Protein AF-0000000080632475 (afdb_homodimer)

Solvent-accessible surface area (backbone atoms only — not comparable to full-atom values): 22237 Å² total; per-residue (Å²): 131,84,77,80,78,76,78,74,78,75,74,77,75,76,75,70,77,71,68,76,71,77,72,77,75,71,83,68,88,78,69,68,80,55,89,63,64,57,64,58,50,52,50,39,53,58,58,50,60,46,67,60,50,50,54,51,49,51,53,50,48,44,58,72,48,56,68,46,81,92,39,42,67,40,48,50,48,27,53,52,28,51,58,61,28,43,50,52,50,49,54,48,33,75,73,36,59,90,51,74,81,56,68,53,48,57,60,29,52,52,50,51,49,53,51,47,50,26,54,47,50,24,49,64,48,27,47,65,33,48,38,54,31,53,73,68,44,52,73,70,36,40,54,51,51,22,51,52,53,50,50,57,54,38,52,71,63,51,68,46,80,73,59,75,73,77,74,76,76,67,84,71,86,72,86,70,83,78,79,72,77,78,79,123,132,83,78,79,79,76,79,75,76,77,76,78,75,75,76,71,75,72,71,76,72,78,73,76,75,70,82,67,87,78,69,68,85,53,92,63,65,57,63,58,49,51,50,40,52,59,57,49,59,46,66,60,51,49,53,50,50,51,54,49,48,45,59,73,49,56,69,44,84,93,39,42,66,42,48,50,49,26,52,51,28,51,58,61,28,42,49,52,50,50,54,47,32,75,74,36,58,90,50,75,82,54,68,52,49,58,60,31,53,51,51,51,49,53,52,47,50,26,54,45,51,24,48,65,47,27,46,65,32,48,38,54,31,51,71,70,44,52,72,71,35,41,55,50,50,22,51,50,52,50,48,58,55,38,52,71,62,52,68,47,80,76,59,75,73,78,75,76,74,67,82,71,84,72,84,70,83,80,79,74,78,80,84,121

InterPro domains:
  IPR012899 LTXXQ motif family protein [PF07813] (60-147)

Structure (mmCIF, N/CA/C/O backbone):
data_AF-0000000080632475-model_v1
#
loop_
_entity.id
_entity.type
_entity.pdbx_description
1 polymer 'LTXXQ motif family protein'
#
loop_
_atom_site.group_PDB
_atom_site.id
_atom_site.type_symbol
_atom_site.label_atom_id
_atom_site.label_alt_id
_atom_site.label_comp_id
_atom_site.label_asym_id
_atom_site.label_entity_id
_atom_site.label_seq_id
_atom_site.pdbx_PDB_ins_code
_atom_site.Cartn_x
_atom_site.Cartn_y
_atom_site.Cartn_z
_atom_site.occupancy
_atom_site.B_iso_or_equiv
_atom_site.auth_seq_id
_atom_site.auth_comp_id
_atom_site.auth_asym_id
_atom_site.auth_atom_id
_atom_site.pdbx_PDB_model_num
ATOM 1 N N . MET A 1 1 ? 28.5 -72.062 -6.734 1 29.56 1 MET A N 1
ATOM 2 C CA . MET A 1 1 ? 29.344 -70.875 -6.426 1 29.56 1 MET A CA 1
ATOM 3 C C . MET A 1 1 ? 28.609 -69.562 -6.688 1 29.56 1 MET A C 1
ATOM 5 O O . MET A 1 1 ? 29.234 -68.562 -6.879 1 29.56 1 MET A O 1
ATOM 9 N N . LYS A 1 2 ? 27.297 -69.75 -7.004 1 40.5 2 LYS A N 1
ATOM 10 C CA . LYS A 1 2 ? 26.5 -68.562 -7.371 1 40.5 2 LYS A CA 1
ATOM 11 C C . LYS A 1 2 ? 26.641 -67.438 -6.32 1 40.5 2 LYS A C 1
ATOM 13 O O . LYS A 1 2 ? 26.703 -67.75 -5.125 1 40.5 2 LYS A O 1
ATOM 18 N N . ARG A 1 3 ? 27.156 -66.25 -6.754 1 38.75 3 ARG A N 1
ATOM 19 C CA . ARG A 1 3 ? 27.422 -64.875 -6.32 1 38.75 3 ARG A CA 1
ATOM 20 C C . ARG A 1 3 ? 26.281 -64.312 -5.457 1 38.75 3 ARG A C 1
ATOM 22 O O . ARG A 1 3 ? 25.109 -64.5 -5.793 1 38.75 3 ARG A O 1
ATOM 29 N N . ALA A 1 4 ? 26.516 -64.312 -4.148 1 37.16 4 ALA A N 1
ATOM 30 C CA . ALA A 1 4 ? 26 -63.594 -2.994 1 37.16 4 ALA A CA 1
ATOM 31 C C . ALA A 1 4 ? 25.719 -62.125 -3.352 1 37.16 4 ALA A C 1
ATOM 33 O O . ALA A 1 4 ? 26.656 -61.344 -3.617 1 37.16 4 ALA A O 1
ATOM 34 N N . MET A 1 5 ? 24.688 -61.875 -4.285 1 34.31 5 MET A N 1
ATOM 35 C CA . MET A 1 5 ? 24.156 -60.594 -4.629 1 34.31 5 MET A CA 1
ATOM 36 C C . MET A 1 5 ? 24.062 -59.688 -3.393 1 34.31 5 MET A C 1
ATOM 38 O O . MET A 1 5 ? 23.406 -60.031 -2.414 1 34.31 5 MET A O 1
ATOM 42 N N . MET A 1 6 ? 25.141 -59 -3.035 1 33.31 6 MET A N 1
ATOM 43 C CA . MET A 1 6 ? 25.438 -57.969 -2.049 1 33.31 6 MET A CA 1
ATOM 44 C C . MET A 1 6 ? 24.391 -56.875 -2.102 1 33.31 6 MET A C 1
ATOM 46 O O . MET A 1 6 ? 24.172 -56.281 -3.156 1 33.31 6 MET A O 1
ATOM 50 N N . THR A 1 7 ? 23.25 -57.031 -1.408 1 37.47 7 THR A N 1
ATOM 51 C CA . THR A 1 7 ? 22.156 -56.125 -1.104 1 37.47 7 THR A CA 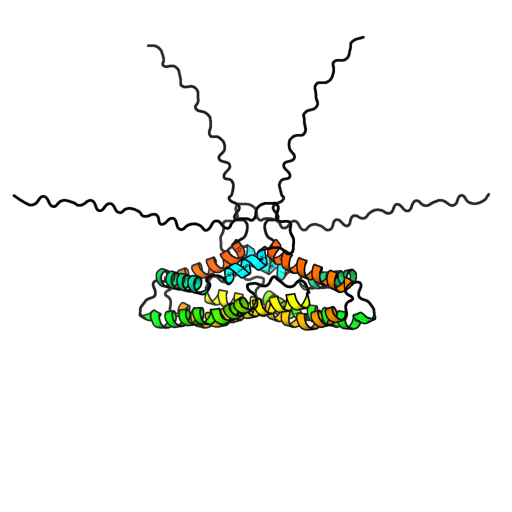1
ATOM 52 C C . THR A 1 7 ? 22.703 -54.781 -0.599 1 37.47 7 THR A C 1
ATOM 54 O O . THR A 1 7 ? 23.312 -54.719 0.475 1 37.47 7 THR A O 1
ATOM 57 N N . THR A 1 8 ? 23.438 -54.031 -1.425 1 36.38 8 THR A N 1
ATOM 58 C CA . THR A 1 8 ? 23.891 -52.688 -1.03 1 36.38 8 THR A CA 1
ATOM 59 C C . THR A 1 8 ? 22.734 -51.875 -0.475 1 36.38 8 THR A C 1
ATOM 61 O O . THR A 1 8 ? 21.719 -51.688 -1.151 1 36.38 8 THR A O 1
ATOM 64 N N . ALA A 1 9 ? 22.578 -51.875 0.821 1 31.25 9 ALA A N 1
ATOM 65 C CA . ALA A 1 9 ? 21.734 -51.031 1.678 1 31.25 9 ALA A CA 1
ATOM 66 C C . ALA A 1 9 ? 21.938 -49.562 1.373 1 31.25 9 ALA A C 1
ATOM 68 O O . ALA A 1 9 ? 23.016 -49 1.592 1 31.25 9 ALA A O 1
ATOM 69 N N . ALA A 1 10 ? 21.484 -49.125 0.164 1 29.77 10 ALA A N 1
ATOM 70 C CA . ALA A 1 10 ? 21.484 -47.688 -0.142 1 29.77 10 ALA A CA 1
ATOM 71 C C . ALA A 1 10 ? 20.922 -46.875 1.02 1 29.77 10 ALA A C 1
ATOM 73 O O . ALA A 1 10 ? 19.781 -47.094 1.428 1 29.77 10 ALA A O 1
ATOM 74 N N . LEU A 1 11 ? 21.75 -46.562 2.033 1 30.05 11 LEU A N 1
ATOM 75 C CA . LEU A 1 11 ? 21.484 -45.594 3.096 1 30.05 11 LEU A CA 1
ATOM 76 C C . LEU A 1 11 ? 21 -44.281 2.52 1 30.05 11 LEU A C 1
ATOM 78 O O . LEU A 1 11 ? 21.688 -43.625 1.723 1 30.05 11 LEU A O 1
ATOM 82 N N . VAL A 1 12 ? 19.734 -44.188 2.092 1 30.09 12 VAL A N 1
ATOM 83 C CA . VAL A 1 12 ? 19.047 -42.938 1.754 1 30.09 12 VAL A CA 1
ATOM 84 C C . VAL A 1 12 ? 19.297 -41.906 2.85 1 30.09 12 VAL A C 1
ATOM 86 O O . VAL A 1 12 ? 18.828 -42.062 3.979 1 30.09 12 VAL A O 1
ATOM 89 N N . LEU A 1 13 ? 20.562 -41.344 3.006 1 28.73 13 LEU A N 1
ATOM 90 C CA . LEU A 1 13 ? 20.828 -40.156 3.811 1 28.73 13 LEU A CA 1
ATOM 91 C C . LEU A 1 13 ? 19.781 -39.094 3.57 1 28.73 13 LEU A C 1
ATOM 93 O O . LEU A 1 13 ? 19.484 -38.75 2.422 1 28.73 13 LEU A O 1
ATOM 97 N N . GLY A 1 14 ? 18.719 -39 4.371 1 27.3 14 GLY A N 1
ATOM 98 C CA . GLY A 1 14 ? 17.734 -37.969 4.578 1 27.3 14 GLY A CA 1
ATOM 99 C C . GLY A 1 14 ? 18.344 -36.594 4.672 1 27.3 14 GLY A C 1
ATOM 100 O O . GLY A 1 14 ? 18.969 -36.25 5.676 1 27.3 14 GLY A O 1
ATOM 101 N N . LEU A 1 15 ? 19.141 -36.125 3.678 1 30.08 15 LEU A N 1
ATOM 102 C CA . LEU A 1 15 ? 19.547 -34.719 3.705 1 30.08 15 LEU A CA 1
ATOM 103 C C . LEU A 1 15 ? 18.359 -33.812 4.059 1 30.08 15 LEU A C 1
ATOM 105 O O . LEU A 1 15 ? 17.391 -33.75 3.307 1 30.08 15 LEU A O 1
ATOM 109 N N . GLY A 1 16 ? 17.938 -33.781 5.32 1 27.61 16 GLY A N 1
ATOM 110 C CA . GLY A 1 16 ? 17.078 -32.719 5.848 1 27.61 16 GLY A CA 1
ATOM 111 C C . GLY A 1 16 ? 17.531 -31.344 5.457 1 27.61 16 GLY A C 1
ATOM 112 O O . GLY A 1 16 ? 18.641 -30.906 5.828 1 27.61 16 GLY A O 1
ATOM 113 N N . LEU A 1 17 ? 17.484 -30.984 4.188 1 29.7 17 LEU A N 1
ATOM 114 C CA . LEU A 1 17 ? 17.641 -29.578 3.846 1 29.7 17 LEU A CA 1
ATOM 115 C C . LEU A 1 17 ? 16.984 -28.688 4.891 1 29.7 17 LEU A C 1
ATOM 117 O O . LEU A 1 17 ? 15.758 -28.719 5.059 1 29.7 17 LEU A O 1
ATOM 121 N N . ALA A 1 18 ? 17.578 -28.562 6.074 1 28.41 18 ALA A N 1
ATOM 122 C CA . ALA A 1 18 ? 17.219 -27.5 7.008 1 28.41 18 ALA A CA 1
ATOM 123 C C . ALA A 1 18 ? 17.094 -26.156 6.293 1 28.41 18 ALA A C 1
ATOM 125 O O . ALA A 1 18 ? 18.047 -25.703 5.66 1 28.41 18 ALA A O 1
ATOM 126 N N . VAL A 1 19 ? 16.078 -25.969 5.594 1 30.28 19 VAL A N 1
ATOM 127 C CA . VAL A 1 19 ? 15.797 -24.609 5.168 1 30.28 19 VAL A CA 1
ATOM 128 C C . VAL A 1 19 ? 16.031 -23.641 6.332 1 30.28 19 VAL A C 1
ATOM 130 O O . VAL A 1 19 ? 15.461 -23.828 7.414 1 30.28 19 VAL A O 1
ATOM 133 N N . PRO A 1 20 ? 17.188 -23 6.48 1 29.62 20 PRO A N 1
ATOM 134 C CA . PRO A 1 20 ? 17.344 -21.984 7.527 1 29.62 20 PRO A CA 1
ATOM 135 C C . PRO A 1 20 ? 16.125 -21.078 7.656 1 29.62 20 PRO A C 1
ATOM 137 O O . PRO A 1 20 ? 15.617 -20.578 6.648 1 29.62 20 PRO A O 1
ATOM 140 N N . VAL A 1 21 ? 15.273 -21.469 8.5 1 30.14 21 VAL A N 1
ATOM 141 C CA . VAL A 1 21 ? 14.312 -20.469 8.953 1 30.14 21 VAL A CA 1
ATOM 142 C C . VAL A 1 21 ? 15.039 -19.172 9.281 1 30.14 21 VAL A C 1
ATOM 144 O O . VAL A 1 21 ? 15.867 -19.125 10.203 1 30.14 21 VAL A O 1
ATOM 147 N N . PHE A 1 22 ? 15.531 -18.359 8.297 1 28.69 22 PHE A N 1
ATOM 148 C CA . PHE A 1 22 ? 15.961 -16.984 8.562 1 28.69 22 PHE A CA 1
ATOM 149 C C . PHE A 1 22 ? 15.18 -16.391 9.727 1 28.69 22 PHE A C 1
ATOM 151 O O . PHE A 1 22 ? 13.969 -16.203 9.633 1 28.69 22 PHE A O 1
ATOM 158 N N . ALA A 1 23 ? 15.562 -16.641 10.938 1 27.97 23 ALA A N 1
ATOM 159 C CA . ALA A 1 23 ? 15.203 -16 12.203 1 27.97 23 ALA A CA 1
ATOM 160 C C . ALA A 1 23 ? 15.109 -14.492 12.047 1 27.97 23 ALA A C 1
ATOM 162 O O . ALA A 1 23 ? 16.109 -13.828 11.75 1 27.97 23 ALA A O 1
ATOM 163 N N . GLN A 1 24 ? 14 -13.953 11.531 1 30.89 24 GLN A N 1
ATOM 164 C CA . GLN A 1 24 ? 13.781 -12.516 11.641 1 30.89 24 GLN A CA 1
ATOM 165 C C . GLN A 1 24 ? 14.156 -12 13.023 1 30.89 24 GLN A C 1
ATOM 167 O O . GLN A 1 24 ? 13.625 -12.484 14.031 1 30.89 24 GLN A O 1
ATOM 172 N N . GLN A 1 25 ? 15.375 -11.578 13.227 1 30.73 25 GLN A N 1
ATOM 173 C CA . GLN A 1 25 ? 15.891 -10.891 14.406 1 30.73 25 GLN A CA 1
ATOM 174 C C . GLN A 1 25 ? 14.898 -9.844 14.906 1 30.73 25 GLN A C 1
ATOM 176 O O . GLN A 1 25 ? 14.516 -8.938 14.164 1 30.73 25 GLN A O 1
ATOM 181 N N . GLN A 1 26 ? 13.945 -10.188 15.773 1 33.12 26 GLN A N 1
ATOM 182 C CA . GLN A 1 26 ? 13.211 -9.195 16.547 1 33.12 26 GLN A CA 1
ATOM 183 C C . GLN A 1 26 ? 14.156 -8.148 17.141 1 33.12 26 GLN A C 1
ATOM 185 O O . GLN A 1 26 ? 15.164 -8.5 17.75 1 33.12 26 GLN A O 1
ATOM 190 N N . PRO A 1 27 ? 14.328 -6.898 16.672 1 36.06 27 PRO A N 1
ATOM 191 C CA . PRO A 1 27 ? 15.18 -5.977 17.438 1 36.06 27 PRO A CA 1
ATOM 192 C C . PRO A 1 27 ? 14.883 -5.992 18.922 1 36.06 27 PRO A C 1
ATOM 194 O O . PRO A 1 27 ? 13.742 -6.238 19.328 1 36.06 27 PRO A O 1
ATOM 197 N N . GLY A 1 28 ? 15.828 -6.297 19.781 1 32.5 28 GLY A N 1
ATOM 198 C CA . GLY A 1 28 ? 15.844 -6.219 21.219 1 32.5 28 GLY A CA 1
ATOM 199 C C . GLY A 1 28 ? 15.188 -4.957 21.766 1 32.5 28 GLY A C 1
ATOM 200 O O . GLY A 1 28 ? 14.961 -4.004 21.016 1 32.5 28 GLY A O 1
ATOM 201 N N . PRO A 1 29 ? 14.797 -4.801 23.062 1 33.53 29 PRO A N 1
ATOM 202 C CA . PRO A 1 29 ? 14.047 -3.805 23.828 1 33.53 29 PRO A CA 1
ATOM 203 C C . PRO A 1 29 ? 14.531 -2.379 23.594 1 33.53 29 PRO A C 1
ATOM 205 O O . PRO A 1 29 ? 13.844 -1.418 23.938 1 33.53 29 PRO A O 1
ATOM 208 N N . GLY A 1 30 ? 15.812 -2.064 23.656 1 33.53 30 GLY A N 1
ATOM 209 C CA . GLY A 1 30 ? 16.359 -0.726 23.828 1 33.53 30 GLY A CA 1
ATOM 210 C C . GLY A 1 30 ? 16.109 0.18 22.641 1 33.53 30 GLY A C 1
ATOM 211 O O . GLY A 1 30 ? 16.734 1.231 22.5 1 33.53 30 GLY A O 1
ATOM 212 N N . ALA A 1 31 ? 15.859 -0.343 21.469 1 36.09 31 ALA A N 1
ATOM 213 C CA . ALA A 1 31 ? 15.797 0.642 20.391 1 36.09 31 ALA A CA 1
ATOM 214 C C . ALA A 1 31 ? 14.617 1.594 20.594 1 36.09 31 ALA A C 1
ATOM 216 O O . ALA A 1 31 ? 13.477 1.154 20.719 1 36.09 31 ALA A O 1
ATOM 217 N N . GLY A 1 32 ? 14.758 2.672 21.297 1 32.97 32 GLY A N 1
ATOM 218 C CA . GLY A 1 32 ? 13.812 3.766 21.453 1 32.97 32 GLY A CA 1
ATOM 219 C C . GLY A 1 32 ? 13.047 4.086 20.188 1 32.97 32 GLY A C 1
ATOM 220 O O . GLY A 1 32 ? 13.484 3.725 19.094 1 32.97 32 GLY A O 1
ATOM 221 N N . PRO A 1 33 ? 11.68 4.297 20.234 1 37.28 33 PRO A N 1
ATOM 222 C CA . PRO A 1 33 ? 10.828 4.559 19.062 1 37.28 33 PRO A CA 1
ATOM 223 C C . PRO A 1 33 ? 11.367 5.688 18.188 1 37.28 33 PRO A C 1
ATOM 225 O O . PRO A 1 33 ? 10.586 6.426 17.578 1 37.28 33 PRO A O 1
ATOM 228 N N . GLY A 1 34 ? 12.555 6.078 18.094 1 36.41 34 GLY A N 1
ATOM 229 C CA . GLY A 1 34 ? 12.812 7.113 17.109 1 36.41 34 GLY A CA 1
ATOM 230 C C . GLY A 1 34 ? 12.07 6.891 15.797 1 36.41 34 GLY A C 1
ATOM 231 O O . GLY A 1 34 ? 11.367 5.895 15.641 1 36.41 34 GLY A O 1
ATOM 232 N N . PRO A 1 35 ? 12.031 7.73 14.719 1 44.19 35 PRO A N 1
ATOM 233 C CA . PRO A 1 35 ? 11.406 7.477 13.414 1 44.19 35 PRO A CA 1
ATOM 234 C C . PRO A 1 35 ? 11.438 6.004 13.016 1 44.19 35 PRO A C 1
ATOM 236 O O . PRO A 1 35 ? 12.5 5.371 13.078 1 44.19 35 PRO A O 1
ATOM 239 N N . GLY A 1 36 ? 10.531 5.141 13.32 1 42.97 36 GLY A N 1
ATOM 240 C CA . GLY A 1 36 ? 10.523 3.709 13.578 1 42.97 36 GLY A CA 1
ATOM 241 C C . GLY A 1 36 ? 11.219 2.902 12.5 1 42.97 36 GLY A C 1
ATOM 242 O O . GLY A 1 36 ? 11.086 3.197 11.312 1 42.97 36 GLY A O 1
ATOM 243 N N . PRO A 1 37 ? 12.453 2.395 12.625 1 47.03 37 PRO A N 1
ATOM 244 C CA . PRO A 1 37 ? 13.391 1.56 11.875 1 47.03 37 PRO A CA 1
ATOM 245 C C . PRO A 1 37 ? 12.695 0.573 10.938 1 47.03 37 PRO A C 1
ATOM 247 O O . PRO A 1 37 ? 13.305 0.081 9.984 1 47.03 37 PRO A O 1
ATOM 250 N N . ASP A 1 38 ? 11.414 0.455 11.109 1 51.66 38 ASP A N 1
ATOM 251 C CA . ASP A 1 38 ? 10.891 -0.752 10.477 1 51.66 38 ASP A CA 1
ATOM 252 C C . ASP A 1 38 ? 10.609 -0.52 8.992 1 51.66 38 ASP A C 1
ATOM 254 O O . ASP A 1 38 ? 10.922 -1.372 8.156 1 51.66 38 ASP A O 1
ATOM 258 N N . GLY A 1 39 ? 10.133 0.812 8.617 1 58.44 39 GLY A N 1
ATOM 259 C CA . GLY A 1 39 ? 9.906 1.03 7.199 1 58.44 39 GLY A CA 1
ATOM 260 C C . GLY A 1 39 ? 11.172 0.978 6.371 1 58.44 39 GLY A C 1
ATOM 261 O O . GLY A 1 39 ? 11.188 0.385 5.289 1 58.44 39 GLY A O 1
ATOM 262 N N . GLY A 1 40 ? 12.211 1.601 6.93 1 62.25 40 GLY A N 1
ATOM 263 C CA . GLY A 1 40 ? 13.492 1.581 6.242 1 62.25 40 GLY A CA 1
ATOM 264 C C . GLY A 1 40 ? 14.086 0.189 6.117 1 62.25 40 GLY A C 1
ATOM 265 O O . GLY A 1 40 ? 14.578 -0.188 5.055 1 62.25 40 GLY A O 1
ATOM 266 N N . ARG A 1 41 ? 13.875 -0.553 7.176 1 68.12 41 ARG A N 1
ATOM 267 C CA . ARG A 1 41 ? 14.445 -1.898 7.164 1 68.12 41 ARG A CA 1
ATOM 268 C C . ARG A 1 41 ? 13.703 -2.795 6.176 1 68.12 41 ARG A C 1
ATOM 270 O O . ARG A 1 41 ? 14.328 -3.547 5.426 1 68.12 41 ARG A O 1
ATOM 277 N N . HIS A 1 42 ? 12.383 -2.543 6.188 1 74.44 42 HIS A N 1
ATOM 278 C CA . HIS A 1 42 ? 11.578 -3.357 5.285 1 74.44 42 HIS A CA 1
ATOM 279 C C . HIS A 1 42 ? 11.883 -3.027 3.828 1 74.44 42 HIS A C 1
ATOM 281 O O . HIS A 1 42 ? 12.055 -3.93 3.004 1 74.44 42 HIS A O 1
ATOM 287 N N . PHE A 1 43 ? 12.047 -1.772 3.633 1 77.69 43 PHE A N 1
ATOM 288 C CA . PHE A 1 43 ? 12.352 -1.339 2.275 1 77.69 43 PHE A CA 1
ATOM 289 C C . PHE A 1 43 ? 13.734 -1.825 1.849 1 77.69 43 PHE A C 1
ATOM 291 O O . PHE A 1 43 ? 13.922 -2.254 0.708 1 77.69 43 PHE A O 1
ATOM 298 N N . SER A 1 44 ? 14.656 -1.806 2.762 1 78.12 44 SER A N 1
ATOM 299 C CA . SER A 1 44 ? 16.016 -2.268 2.465 1 78.12 44 SER A CA 1
ATOM 300 C C . SER A 1 44 ? 16.031 -3.756 2.135 1 78.12 44 SER A C 1
ATOM 302 O O . SER A 1 44 ? 16.734 -4.188 1.222 1 78.12 44 SER A O 1
ATOM 304 N N . ARG A 1 45 ? 15.258 -4.48 2.787 1 79.31 45 ARG A N 1
ATOM 305 C CA . ARG A 1 45 ? 15.172 -5.918 2.545 1 79.31 45 ARG A CA 1
ATOM 306 C C . ARG A 1 45 ? 14.531 -6.203 1.19 1 79.31 45 ARG A C 1
ATOM 308 O O . ARG A 1 45 ? 14.977 -7.098 0.465 1 79.31 45 ARG A O 1
ATOM 315 N N . MET A 1 46 ? 13.547 -5.414 0.959 1 81 46 MET A N 1
ATOM 316 C CA . MET A 1 46 ? 12.867 -5.547 -0.326 1 81 46 MET A CA 1
ATOM 317 C C . MET A 1 46 ? 13.836 -5.293 -1.48 1 81 46 MET A C 1
ATOM 319 O O . MET A 1 46 ? 13.742 -5.941 -2.523 1 81 46 MET A O 1
ATOM 323 N N . CYS A 1 47 ? 14.805 -4.453 -1.273 1 87.75 47 CYS A N 1
ATOM 324 C CA . CYS A 1 47 ? 15.742 -4.062 -2.318 1 87.75 47 CYS A CA 1
ATOM 325 C C . CYS A 1 47 ? 16.859 -5.082 -2.451 1 87.75 47 CYS A C 1
ATOM 327 O O . CYS A 1 47 ? 17.562 -5.125 -3.473 1 87.75 47 CYS A O 1
ATOM 329 N N . GLU A 1 48 ? 16.984 -5.824 -1.377 1 86.12 48 GLU A N 1
ATOM 330 C CA . GLU A 1 48 ? 18.062 -6.801 -1.401 1 86.12 48 GLU A CA 1
ATOM 331 C C . GLU A 1 48 ? 17.641 -8.086 -2.096 1 86.12 48 GLU A C 1
ATOM 333 O O . GLU A 1 48 ? 16.562 -8.625 -1.812 1 86.12 48 GLU A O 1
ATOM 338 N N . ASP A 1 49 ? 18.328 -8.508 -3.08 1 89.12 49 ASP A N 1
ATOM 339 C CA . ASP A 1 49 ? 18.219 -9.797 -3.752 1 89.12 49 ASP A CA 1
ATOM 340 C C . ASP A 1 49 ? 16.844 -9.969 -4.398 1 89.12 49 ASP A C 1
ATOM 342 O O . ASP A 1 49 ? 16.266 -11.062 -4.383 1 89.12 49 ASP A O 1
ATOM 346 N N . GLN A 1 50 ? 16.266 -8.922 -4.84 1 89.75 50 GLN A N 1
ATOM 347 C CA . GLN A 1 50 ? 14.945 -8.953 -5.473 1 89.75 50 GLN A CA 1
ATOM 348 C C . GLN A 1 50 ? 14.914 -9.953 -6.625 1 89.75 50 GLN A C 1
ATOM 350 O O . GLN A 1 50 ? 13.992 -10.758 -6.727 1 89.75 50 GLN A O 1
ATOM 355 N N . ASP A 1 51 ? 15.977 -9.938 -7.449 1 90.75 51 ASP A N 1
ATOM 356 C CA . ASP A 1 51 ? 16.047 -10.812 -8.617 1 90.75 51 ASP A CA 1
ATOM 357 C C . ASP A 1 51 ? 16.125 -12.273 -8.203 1 90.75 51 ASP A C 1
ATOM 359 O O . ASP A 1 51 ? 15.469 -13.133 -8.797 1 90.75 51 ASP A O 1
ATOM 363 N N . ALA A 1 52 ? 16.984 -12.523 -7.266 1 92.88 52 ALA A N 1
ATOM 364 C CA . ALA A 1 52 ? 17.141 -13.891 -6.781 1 92.88 52 ALA A CA 1
ATOM 365 C C . ALA A 1 52 ? 15.852 -14.398 -6.141 1 92.88 52 ALA A C 1
ATOM 367 O O . ALA A 1 52 ? 15.461 -15.555 -6.34 1 92.88 52 ALA A O 1
ATOM 368 N N . ARG A 1 53 ? 15.203 -13.539 -5.426 1 92.88 53 ARG A N 1
ATOM 369 C CA . ARG A 1 53 ? 13.938 -13.906 -4.789 1 92.88 53 ARG A CA 1
ATOM 370 C C . ARG A 1 53 ? 12.867 -14.211 -5.828 1 92.88 53 ARG A C 1
ATOM 372 O O . ARG A 1 53 ? 12.148 -15.211 -5.711 1 92.88 53 ARG A O 1
ATOM 379 N N . LEU A 1 54 ? 12.773 -13.383 -6.812 1 94.75 54 LEU A N 1
ATOM 380 C CA . LEU A 1 54 ? 11.797 -13.617 -7.867 1 94.75 54 LEU A CA 1
ATOM 381 C C . LEU A 1 54 ? 12.094 -14.914 -8.617 1 94.75 54 LEU A C 1
ATOM 383 O O . LEU A 1 54 ? 11.18 -15.68 -8.914 1 94.75 54 LEU A O 1
ATOM 387 N N . ALA A 1 55 ? 13.375 -15.148 -8.961 1 95.69 55 ALA A N 1
ATOM 388 C CA . ALA A 1 55 ? 13.758 -16.375 -9.648 1 95.69 55 ALA A CA 1
ATOM 389 C C . ALA A 1 55 ? 13.367 -17.609 -8.828 1 95.69 55 ALA A C 1
ATOM 391 O O . ALA A 1 55 ? 12.867 -18.594 -9.375 1 95.69 55 ALA A O 1
ATOM 392 N N . GLY A 1 56 ? 13.594 -17.547 -7.516 1 95.19 56 GLY A N 1
ATOM 393 C CA . GLY A 1 56 ? 13.188 -18.625 -6.633 1 95.19 56 GLY A CA 1
ATOM 394 C C . GLY A 1 56 ? 11.688 -18.844 -6.598 1 95.19 56 GLY A C 1
ATOM 395 O O . GLY A 1 56 ? 11.219 -19.984 -6.668 1 95.19 56 GLY A O 1
ATOM 396 N N . MET A 1 57 ? 10.969 -17.781 -6.535 1 93.88 57 MET A N 1
ATOM 397 C CA . MET A 1 57 ? 9.508 -17.859 -6.508 1 93.88 57 MET A CA 1
ATOM 398 C C . MET A 1 57 ? 8.969 -18.453 -7.809 1 93.88 57 MET A C 1
ATOM 400 O O . MET A 1 57 ? 8.078 -19.297 -7.785 1 93.88 57 MET A O 1
ATOM 404 N N . LEU A 1 58 ? 9.492 -18 -8.852 1 96.69 58 LEU A N 1
ATOM 405 C CA . LEU A 1 58 ? 9.047 -18.5 -10.148 1 96.69 58 LEU A CA 1
ATOM 406 C C . LEU A 1 58 ? 9.359 -19.984 -10.297 1 96.69 58 LEU A C 1
ATOM 408 O O . LEU A 1 58 ? 8.531 -20.75 -10.789 1 96.69 58 LEU A O 1
ATOM 412 N N . ALA A 1 59 ? 10.578 -20.438 -9.938 1 96.75 59 ALA A N 1
ATOM 413 C CA . ALA A 1 59 ? 10.953 -21.844 -10.008 1 96.75 59 ALA A CA 1
ATOM 414 C C . ALA A 1 59 ? 10.039 -22.703 -9.117 1 96.75 59 ALA A C 1
ATOM 416 O O . ALA A 1 59 ? 9.578 -23.766 -9.539 1 96.75 59 ALA A O 1
ATOM 417 N N . TYR A 1 60 ? 9.836 -22.188 -7.953 1 95.62 60 TYR A N 1
ATOM 418 C CA . TYR A 1 60 ? 8.953 -22.859 -7.012 1 95.62 60 TYR A CA 1
ATOM 419 C C . TYR A 1 60 ? 7.543 -23 -7.586 1 95.62 60 TYR A C 1
ATOM 421 O O . TYR A 1 60 ? 6.977 -24.094 -7.598 1 95.62 60 TYR A O 1
ATOM 429 N N . ALA A 1 61 ? 6.949 -21.922 -8.023 1 95.81 61 ALA A N 1
ATOM 430 C CA . ALA A 1 61 ? 5.602 -21.922 -8.578 1 95.81 61 ALA A CA 1
ATOM 431 C C . ALA A 1 61 ? 5.496 -22.859 -9.773 1 95.81 61 ALA A C 1
ATOM 433 O O . ALA A 1 61 ? 4.516 -23.594 -9.914 1 95.81 61 ALA A O 1
ATOM 434 N N . GLU A 1 62 ? 6.477 -22.75 -10.633 1 96.94 62 GLU A N 1
ATOM 435 C CA . GLU A 1 62 ? 6.469 -23.625 -11.805 1 96.94 62 GLU A CA 1
ATOM 436 C C . GLU A 1 62 ? 6.41 -25.094 -11.398 1 96.94 62 GLU A C 1
ATOM 438 O O . GLU A 1 62 ? 5.656 -25.875 -11.992 1 96.94 62 GLU A O 1
ATOM 443 N N . LYS A 1 63 ? 7.203 -25.484 -10.484 1 96.25 63 LYS A N 1
ATOM 444 C CA . LYS A 1 63 ? 7.246 -26.859 -10.008 1 96.25 63 LYS A CA 1
ATOM 445 C C . LYS A 1 63 ? 5.941 -27.25 -9.312 1 96.25 63 LYS A C 1
ATOM 447 O O . LYS A 1 63 ? 5.383 -28.312 -9.57 1 96.25 63 LYS A O 1
ATOM 452 N N . LYS A 1 64 ? 5.5 -26.375 -8.477 1 95.81 64 LYS A N 1
ATOM 453 C CA . LYS A 1 64 ? 4.293 -26.672 -7.703 1 95.81 64 LYS A CA 1
ATOM 454 C C . LYS A 1 64 ? 3.066 -26.734 -8.609 1 95.81 64 LYS A C 1
ATOM 456 O O . LYS A 1 64 ? 2.154 -27.531 -8.359 1 95.81 64 LYS A O 1
ATOM 461 N N . LEU A 1 65 ? 3.004 -25.969 -9.602 1 97.62 65 LEU A N 1
ATOM 462 C CA . LEU A 1 65 ? 1.871 -25.953 -10.523 1 97.62 65 LEU A CA 1
ATOM 463 C C . LEU A 1 65 ? 1.978 -27.078 -11.539 1 97.62 65 LEU A C 1
ATOM 465 O O . LEU A 1 65 ? 1.007 -27.375 -12.234 1 97.62 65 LEU A O 1
ATOM 469 N N . ASN A 1 66 ? 3.158 -27.75 -11.57 1 97.56 66 ASN A N 1
ATOM 470 C CA . ASN A 1 66 ? 3.377 -28.828 -12.531 1 97.56 66 ASN A CA 1
ATOM 471 C C . ASN A 1 66 ? 3.002 -28.406 -13.945 1 97.56 66 ASN A C 1
ATOM 473 O O . ASN A 1 66 ? 2.207 -29.062 -14.609 1 97.56 66 ASN A O 1
ATOM 477 N N . ILE A 1 67 ? 3.541 -27.297 -14.375 1 98.12 67 ILE A N 1
ATOM 478 C CA . ILE A 1 67 ? 3.229 -26.703 -15.672 1 98.12 67 ILE A CA 1
ATOM 479 C C . ILE A 1 67 ? 3.455 -27.734 -16.781 1 98.12 67 ILE A C 1
ATOM 481 O O . ILE A 1 67 ? 4.516 -28.359 -16.844 1 98.12 67 ILE A O 1
ATOM 485 N N . THR A 1 68 ? 2.457 -27.906 -17.594 1 97.25 68 THR A N 1
ATOM 486 C CA . THR A 1 68 ? 2.525 -28.859 -18.688 1 97.25 68 THR A CA 1
ATOM 487 C C . THR A 1 68 ? 3.055 -28.188 -19.953 1 97.25 68 THR A C 1
ATOM 489 O O . THR A 1 68 ? 3.188 -26.953 -20 1 97.25 68 THR A O 1
ATOM 492 N N . ASP A 1 69 ? 3.266 -29.016 -20.984 1 97.12 69 ASP A N 1
ATOM 493 C CA . ASP A 1 69 ? 3.74 -28.516 -22.266 1 97.12 69 ASP A CA 1
ATOM 494 C C . ASP A 1 69 ? 2.711 -27.578 -22.906 1 97.12 69 ASP A C 1
ATOM 496 O O . ASP A 1 69 ? 3.074 -26.594 -23.562 1 97.12 69 ASP A O 1
ATOM 500 N N . GLN A 1 70 ? 1.411 -27.812 -22.766 1 97.12 70 GLN A N 1
ATOM 501 C CA . GLN A 1 70 ? 0.34 -27 -23.344 1 97.12 70 GLN A CA 1
ATOM 502 C C . GLN A 1 70 ? 0.252 -25.641 -22.656 1 97.12 70 GLN A C 1
ATOM 504 O O . GLN A 1 70 ? -0.265 -24.688 -23.219 1 97.12 70 GLN A O 1
ATOM 509 N N . GLN A 1 71 ? 0.831 -25.656 -21.453 1 97.88 71 GLN A N 1
ATOM 510 C CA . GLN A 1 71 ? 0.745 -24.438 -20.641 1 97.88 71 GLN A CA 1
ATOM 511 C C . GLN A 1 71 ? 2.041 -23.641 -20.703 1 97.88 71 GLN A C 1
ATOM 513 O O . GLN A 1 71 ? 2.109 -22.516 -20.203 1 97.88 71 GLN A O 1
ATOM 518 N N . ARG A 1 72 ? 3.023 -24.094 -21.359 1 98.06 72 ARG A N 1
ATOM 519 C CA . ARG A 1 72 ? 4.383 -23.562 -21.297 1 98.06 72 ARG A CA 1
ATOM 520 C C . ARG A 1 72 ? 4.441 -22.141 -21.828 1 98.06 72 ARG A C 1
ATOM 522 O O . ARG A 1 72 ? 5.125 -21.281 -21.266 1 98.06 72 ARG A O 1
ATOM 529 N N . ALA A 1 73 ? 3.775 -21.906 -22.891 1 98.5 73 ALA A N 1
ATOM 530 C CA . ALA A 1 73 ? 3.789 -20.562 -23.469 1 98.5 73 ALA A CA 1
ATOM 531 C C . ALA A 1 73 ? 3.191 -19.531 -22.5 1 98.5 73 ALA A C 1
ATOM 533 O O . ALA A 1 73 ? 3.732 -18.438 -22.344 1 98.5 73 ALA A O 1
ATOM 534 N N . ALA A 1 74 ? 2.049 -19.828 -21.891 1 98.56 74 ALA A N 1
ATOM 535 C CA . ALA A 1 74 ? 1.408 -18.953 -20.922 1 98.56 74 ALA A CA 1
ATOM 536 C C . ALA A 1 74 ? 2.297 -18.75 -19.703 1 98.56 74 ALA A C 1
ATOM 538 O O . ALA A 1 74 ? 2.379 -17.641 -19.172 1 98.56 74 ALA A O 1
ATOM 539 N N . TRP A 1 75 ? 2.936 -19.812 -19.266 1 98.69 75 TRP A N 1
ATOM 540 C CA . TRP A 1 75 ? 3.859 -19.703 -18.141 1 98.69 75 TRP A CA 1
ATOM 541 C C . TRP A 1 75 ? 5.008 -18.75 -18.469 1 98.69 75 TRP A C 1
ATOM 543 O O . TRP A 1 75 ? 5.371 -17.906 -17.656 1 98.69 75 TRP A O 1
ATOM 553 N N . THR A 1 76 ? 5.59 -18.938 -19.656 1 98.69 76 THR A N 1
ATOM 554 C CA . THR A 1 76 ? 6.719 -18.125 -20.062 1 98.69 76 THR A CA 1
ATOM 555 C C . THR A 1 76 ? 6.324 -16.641 -20.094 1 98.69 76 THR A C 1
ATOM 557 O O . THR A 1 76 ? 7.078 -15.781 -19.641 1 98.69 76 THR A O 1
ATOM 560 N N . LYS A 1 77 ? 5.156 -16.391 -20.594 1 98.75 77 LYS A N 1
ATOM 561 C CA . LYS A 1 77 ? 4.652 -15.016 -20.625 1 98.75 77 LYS A CA 1
ATOM 562 C C . LYS A 1 77 ? 4.508 -14.453 -19.219 1 98.75 77 LYS A C 1
ATOM 564 O O . LYS A 1 77 ? 4.855 -13.297 -18.969 1 98.75 77 LYS A O 1
ATOM 569 N N . PHE A 1 78 ? 3.99 -15.258 -18.312 1 98.56 78 PHE A N 1
ATOM 570 C CA . PHE A 1 78 ? 3.838 -14.852 -16.906 1 98.56 78 PHE A CA 1
ATOM 571 C C . PHE A 1 78 ? 5.195 -14.578 -16.281 1 98.56 78 PHE A C 1
ATOM 573 O O . PHE A 1 78 ? 5.391 -13.539 -15.633 1 98.56 78 PHE A O 1
ATOM 580 N N . ALA A 1 79 ? 6.082 -15.469 -16.453 1 98.38 79 ALA A N 1
ATOM 581 C CA . ALA A 1 79 ? 7.418 -15.336 -15.875 1 98.38 79 ALA A CA 1
ATOM 582 C C . ALA A 1 79 ? 8.125 -14.094 -16.406 1 98.38 79 ALA A C 1
ATOM 584 O O . ALA A 1 79 ? 8.781 -13.375 -15.648 1 98.38 79 ALA A O 1
ATOM 585 N N . ASP A 1 80 ? 8.039 -13.883 -17.734 1 98.5 80 ASP A N 1
ATOM 586 C CA . ASP A 1 80 ? 8.656 -12.703 -18.344 1 98.5 80 ASP A CA 1
ATOM 587 C C . ASP A 1 80 ? 8.047 -11.414 -17.781 1 98.5 80 ASP A C 1
ATOM 589 O O . ASP A 1 80 ? 8.758 -10.445 -17.516 1 98.5 80 ASP A O 1
ATOM 593 N N . ALA A 1 81 ? 6.707 -11.398 -17.656 1 98.44 81 ALA A N 1
ATOM 594 C CA . ALA A 1 81 ? 6.027 -10.25 -17.078 1 98.44 81 ALA A CA 1
ATOM 595 C C . ALA A 1 81 ? 6.48 -10.016 -15.633 1 98.44 81 ALA A C 1
ATOM 597 O O . ALA A 1 81 ? 6.68 -8.867 -15.219 1 98.44 81 ALA A O 1
ATOM 598 N N . ALA A 1 82 ? 6.582 -11.086 -14.828 1 97.69 82 ALA A N 1
ATOM 599 C CA . ALA A 1 82 ? 7.051 -10.992 -13.445 1 97.69 82 ALA A CA 1
ATOM 600 C C . ALA A 1 82 ? 8.453 -10.398 -13.391 1 97.69 82 ALA A C 1
ATOM 602 O O . ALA A 1 82 ? 8.734 -9.523 -12.562 1 97.69 82 ALA A O 1
ATOM 603 N N . LYS A 1 83 ? 9.297 -10.812 -14.305 1 97.44 83 LYS A N 1
ATOM 604 C CA . LYS A 1 83 ? 10.664 -10.297 -14.352 1 97.44 83 LYS A CA 1
ATOM 605 C C . LYS A 1 83 ? 10.688 -8.82 -14.742 1 97.44 83 LYS A C 1
ATOM 607 O O . LYS A 1 83 ? 11.391 -8.023 -14.125 1 97.44 83 LYS A O 1
ATOM 612 N N . ALA A 1 84 ? 9.953 -8.5 -15.75 1 97.25 84 ALA A N 1
ATOM 613 C CA . ALA A 1 84 ? 9.891 -7.121 -16.219 1 97.25 84 ALA A CA 1
ATOM 614 C C . ALA A 1 84 ? 9.289 -6.203 -15.156 1 97.25 84 ALA A C 1
ATOM 616 O O . ALA A 1 84 ? 9.609 -5.012 -15.109 1 97.25 84 ALA A O 1
ATOM 617 N N . SER A 1 85 ? 8.438 -6.777 -14.312 1 96.75 85 SER A N 1
ATOM 618 C CA . SER A 1 85 ? 7.719 -5.992 -13.312 1 96.75 85 SER A CA 1
ATOM 619 C C . SER A 1 85 ? 8.664 -5.508 -12.211 1 96.75 85 SER A C 1
ATOM 621 O O . SER A 1 85 ? 8.297 -4.641 -11.406 1 96.75 85 SER A O 1
ATOM 623 N N . GLN A 1 86 ? 9.875 -5.918 -12.172 1 95.75 86 GLN A N 1
ATOM 624 C CA . GLN A 1 86 ? 10.82 -5.547 -11.117 1 95.75 86 GLN A CA 1
ATOM 625 C C . GLN A 1 86 ? 11.422 -4.168 -11.383 1 95.75 86 GLN A C 1
ATOM 627 O O . GLN A 1 86 ? 11.992 -3.555 -10.477 1 95.75 86 GLN A O 1
ATOM 632 N N . LYS A 1 87 ? 11.305 -3.701 -12.602 1 95.69 87 LYS A N 1
ATOM 633 C CA . LYS A 1 87 ? 12.031 -2.508 -13.016 1 95.69 87 LYS A CA 1
ATOM 634 C C . LYS A 1 87 ? 11.641 -1.3 -12.172 1 95.69 87 LYS A C 1
ATOM 636 O O . LYS A 1 87 ? 12.508 -0.578 -11.672 1 95.69 87 LYS A O 1
ATOM 641 N N . PRO A 1 88 ? 10.336 -1.048 -11.953 1 94.62 88 PRO A N 1
ATOM 642 C CA . PRO A 1 88 ? 9.984 0.115 -11.141 1 94.62 88 PRO A CA 1
ATOM 643 C C . PRO A 1 88 ? 10.547 0.039 -9.727 1 94.62 88 PRO A C 1
ATOM 645 O O . PRO A 1 88 ? 11.023 1.046 -9.188 1 94.62 88 PRO A O 1
ATOM 648 N N . THR A 1 89 ? 10.5 -1.112 -9.141 1 93.12 89 THR A N 1
ATOM 649 C CA . THR A 1 89 ? 11.055 -1.283 -7.801 1 93.12 89 THR A CA 1
ATOM 650 C C . THR A 1 89 ? 12.57 -1.145 -7.824 1 93.12 89 THR A C 1
ATOM 652 O O . THR A 1 89 ? 13.156 -0.548 -6.918 1 93.12 89 THR A O 1
ATOM 655 N N . GLN A 1 90 ? 13.164 -1.68 -8.797 1 94.12 90 GLN A N 1
ATOM 656 C CA . GLN A 1 90 ? 14.609 -1.542 -8.953 1 94.12 90 GLN A CA 1
ATOM 657 C C . GLN A 1 90 ? 15.016 -0.074 -9.07 1 94.12 90 GLN A C 1
ATOM 659 O O . GLN A 1 90 ? 16.016 0.346 -8.492 1 94.12 90 GLN A O 1
ATOM 664 N N . ASP A 1 91 ? 14.266 0.69 -9.82 1 94.5 91 ASP A N 1
ATOM 665 C CA . ASP A 1 91 ? 14.531 2.117 -9.969 1 94.5 91 ASP A CA 1
ATOM 666 C C . ASP A 1 91 ? 14.391 2.844 -8.633 1 94.5 91 ASP A C 1
ATOM 668 O O . ASP A 1 91 ? 15.203 3.711 -8.305 1 94.5 91 ASP A O 1
ATOM 672 N N . LEU A 1 92 ? 13.398 2.486 -7.906 1 93.12 92 LEU A N 1
ATOM 673 C CA . LEU A 1 92 ? 13.188 3.064 -6.586 1 93.12 92 LEU A CA 1
ATOM 674 C C . LEU A 1 92 ? 14.359 2.742 -5.66 1 93.12 92 LEU A C 1
ATOM 676 O O . LEU A 1 92 ? 14.844 3.615 -4.938 1 93.12 92 LEU A O 1
ATOM 680 N N . CYS A 1 93 ? 14.773 1.515 -5.645 1 92.69 93 CYS A N 1
ATOM 681 C CA . CYS A 1 93 ? 15.883 1.073 -4.801 1 92.69 93 CYS A CA 1
ATOM 682 C C . CYS A 1 93 ? 17.172 1.801 -5.164 1 92.69 93 CYS A C 1
ATOM 684 O O . CYS A 1 93 ? 17.938 2.197 -4.285 1 92.69 93 CYS A O 1
ATOM 686 N N . ALA A 1 94 ? 17.438 1.919 -6.391 1 93 94 ALA A N 1
ATOM 687 C CA . ALA A 1 94 ? 18.641 2.621 -6.844 1 93 94 ALA A CA 1
ATOM 688 C C . ALA A 1 94 ? 18.656 4.059 -6.332 1 93 94 ALA A C 1
ATOM 690 O O . ALA A 1 94 ? 19.719 4.586 -5.984 1 93 94 ALA A O 1
ATOM 691 N N . LYS A 1 95 ? 17.516 4.586 -6.207 1 92.5 95 LYS A N 1
ATOM 692 C CA . LYS A 1 95 ? 17.406 5.992 -5.832 1 92.5 95 LYS A CA 1
ATOM 693 C C . LYS A 1 95 ? 17.391 6.16 -4.316 1 92.5 95 LYS A C 1
ATOM 695 O O . LYS A 1 95 ? 17.953 7.117 -3.783 1 92.5 95 LYS A O 1
ATOM 700 N N . TYR A 1 96 ? 16.75 5.109 -3.629 1 91.44 96 TYR A N 1
ATOM 701 C CA . TYR A 1 96 ? 16.391 5.438 -2.256 1 91.44 96 TYR A CA 1
ATOM 702 C C . TYR A 1 96 ? 16.953 4.414 -1.278 1 91.44 96 TYR A C 1
ATOM 704 O O . TYR A 1 96 ? 16.875 4.598 -0.062 1 91.44 96 TYR A O 1
ATOM 712 N N . LYS A 1 97 ? 17.516 3.379 -1.64 1 86.25 97 LYS A N 1
ATOM 713 C CA . LYS A 1 97 ? 17.859 2.264 -0.765 1 86.25 97 LYS A CA 1
ATOM 714 C C . LYS A 1 97 ? 18.734 2.73 0.395 1 86.25 97 LYS A C 1
ATOM 716 O O . LYS A 1 97 ? 18.594 2.24 1.518 1 86.25 97 LYS A O 1
ATOM 721 N N . ASP A 1 98 ? 19.547 3.693 0.266 1 85.75 98 ASP A N 1
ATOM 722 C CA . ASP A 1 98 ? 20.484 4.137 1.292 1 85.75 98 ASP A CA 1
ATOM 723 C C . ASP A 1 98 ? 20.047 5.469 1.896 1 85.75 98 ASP A C 1
ATOM 725 O O . ASP A 1 98 ? 20.828 6.129 2.586 1 85.75 98 ASP A O 1
ATOM 729 N N . GLN A 1 99 ? 18.797 5.793 1.598 1 87.38 99 GLN A N 1
ATOM 730 C CA . GLN A 1 99 ? 18.266 7.047 2.115 1 87.38 99 GLN A CA 1
ATOM 731 C C . GLN A 1 99 ? 17.156 6.801 3.135 1 87.38 99 GLN A C 1
ATOM 733 O O . GLN A 1 99 ? 16.219 6.055 2.863 1 87.38 99 GLN A O 1
ATOM 738 N N . PRO A 1 100 ? 17.391 7.371 4.234 1 86.12 100 PRO A N 1
ATOM 739 C CA . PRO A 1 100 ? 16.281 7.262 5.184 1 86.12 100 PRO A CA 1
ATOM 740 C C . PRO A 1 100 ? 15.008 7.961 4.695 1 86.12 100 PRO A C 1
ATOM 742 O O . PRO A 1 100 ? 15.07 8.773 3.773 1 86.12 100 PRO A O 1
ATOM 745 N N . MET A 1 101 ? 13.906 7.641 5.324 1 86.19 101 MET A N 1
ATOM 746 C CA . MET A 1 101 ? 12.672 8.359 5.012 1 86.19 101 MET A CA 1
ATOM 747 C C . MET A 1 101 ? 12.805 9.844 5.355 1 86.19 101 MET A C 1
ATOM 749 O O . MET A 1 101 ? 13.312 10.188 6.422 1 86.19 101 MET A O 1
ATOM 753 N N . PRO A 1 102 ? 12.336 10.695 4.48 1 89.44 102 PRO A N 1
ATOM 754 C CA . PRO A 1 102 ? 12.453 12.125 4.746 1 89.44 102 PRO A CA 1
ATOM 755 C C . PRO A 1 102 ? 11.641 12.57 5.961 1 89.44 102 PRO A C 1
ATOM 757 O O . PRO A 1 102 ? 10.547 12.039 6.199 1 89.44 102 PRO A O 1
ATOM 760 N N . ALA A 1 103 ? 1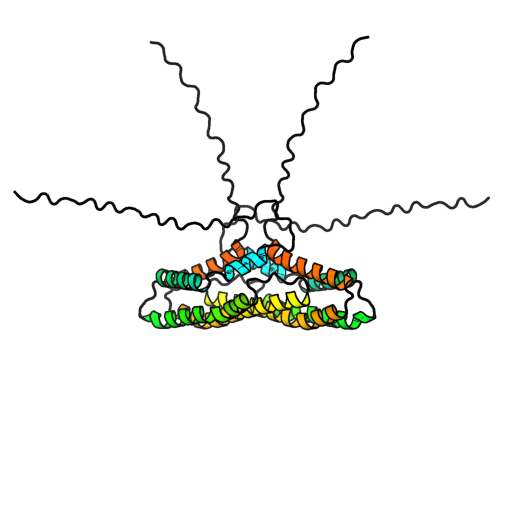2.156 13.547 6.605 1 87.38 103 ALA A N 1
ATOM 761 C CA . ALA A 1 103 ? 11.461 14.086 7.773 1 87.38 103 ALA A CA 1
ATOM 762 C C . ALA A 1 103 ? 10.398 15.094 7.359 1 87.38 103 ALA A C 1
ATOM 764 O O . ALA A 1 103 ? 9.32 15.156 7.965 1 87.38 103 ALA A O 1
ATOM 765 N N . ALA A 1 104 ? 10.758 15.875 6.32 1 95.12 104 ALA A N 1
ATOM 766 C CA . ALA A 1 104 ? 9.836 16.922 5.883 1 95.12 104 ALA A CA 1
ATOM 767 C C . ALA A 1 104 ? 8.633 16.312 5.16 1 95.12 104 ALA A C 1
ATOM 769 O O . ALA A 1 104 ? 8.789 15.477 4.273 1 95.12 104 ALA A O 1
ATOM 770 N N . ALA A 1 105 ? 7.492 16.75 5.43 1 94.62 105 ALA A N 1
ATOM 771 C CA . ALA A 1 105 ? 6.219 16.188 4.984 1 94.62 105 ALA A CA 1
ATOM 772 C C . ALA A 1 105 ? 6.141 16.141 3.463 1 94.62 105 ALA A C 1
ATOM 774 O O . ALA A 1 105 ? 5.797 15.117 2.879 1 94.62 105 ALA A O 1
ATOM 775 N N . PRO A 1 106 ? 6.527 17.234 2.729 1 96.31 106 PRO A N 1
ATOM 776 C CA . PRO A 1 106 ? 6.391 17.156 1.272 1 96.31 106 PRO A CA 1
ATOM 777 C C . PRO A 1 106 ? 7.281 16.094 0.647 1 96.31 106 PRO A C 1
ATOM 779 O O . PRO A 1 106 ? 6.84 15.359 -0.246 1 96.31 106 PRO A O 1
ATOM 782 N N . ALA A 1 107 ? 8.492 16.031 1.108 1 95.25 107 ALA A N 1
ATOM 783 C CA . ALA A 1 107 ? 9.422 15.031 0.586 1 95.25 107 ALA A CA 1
ATOM 784 C C . ALA A 1 107 ? 8.969 13.625 0.955 1 95.25 107 ALA A C 1
ATOM 786 O O . ALA A 1 107 ? 9.125 12.688 0.169 1 95.25 107 ALA A O 1
ATOM 787 N N . ARG A 1 108 ? 8.438 13.516 2.076 1 94.5 108 ARG A N 1
ATOM 788 C CA . ARG A 1 108 ? 7.941 12.211 2.518 1 94.5 108 ARG A CA 1
ATOM 789 C C . ARG A 1 108 ? 6.742 11.773 1.681 1 94.5 108 ARG A C 1
ATOM 791 O O . ARG A 1 108 ? 6.648 10.609 1.289 1 94.5 108 ARG A O 1
ATOM 798 N N . LEU A 1 109 ? 5.848 12.664 1.448 1 95.38 109 LEU A N 1
ATOM 799 C CA . LEU A 1 109 ? 4.691 12.352 0.615 1 95.38 109 LEU A CA 1
ATOM 800 C C . LEU A 1 109 ? 5.125 11.961 -0.793 1 95.38 109 LEU A C 1
ATOM 802 O O . LEU A 1 109 ? 4.535 11.07 -1.405 1 95.38 109 LEU A O 1
ATOM 806 N N . GLU A 1 110 ? 6.125 12.586 -1.3 1 95.38 110 GLU A N 1
ATOM 807 C CA . GLU A 1 110 ? 6.66 12.25 -2.615 1 95.38 110 GLU A CA 1
ATOM 808 C C . GLU A 1 110 ? 7.234 10.836 -2.633 1 95.38 110 GLU A C 1
ATOM 810 O O . GLU A 1 110 ? 7.031 10.086 -3.592 1 95.38 110 GLU A O 1
ATOM 815 N N . ARG A 1 111 ? 7.945 10.555 -1.59 1 93.44 111 ARG A N 1
ATOM 816 C CA . ARG A 1 111 ? 8.508 9.219 -1.465 1 93.44 111 ARG A CA 1
ATOM 817 C C . ARG A 1 111 ? 7.41 8.164 -1.416 1 93.44 111 ARG A C 1
ATOM 819 O O . ARG A 1 111 ? 7.492 7.141 -2.1 1 93.44 111 ARG A O 1
ATOM 826 N N . MET A 1 112 ? 6.445 8.406 -0.647 1 93.19 112 MET A N 1
ATOM 827 C CA . MET A 1 112 ? 5.324 7.48 -0.535 1 93.19 112 MET A CA 1
ATOM 828 C C . MET A 1 112 ? 4.633 7.293 -1.883 1 93.19 112 MET A C 1
ATOM 830 O O . MET A 1 112 ? 4.281 6.172 -2.254 1 93.19 112 MET A O 1
ATOM 834 N N . GLU A 1 113 ? 4.441 8.344 -2.58 1 95.44 113 GLU A N 1
ATOM 835 C CA . GLU A 1 113 ? 3.82 8.273 -3.898 1 95.44 113 GLU A CA 1
ATOM 836 C C . GLU A 1 113 ? 4.656 7.434 -4.859 1 95.44 113 GLU A C 1
ATOM 838 O O . GLU A 1 113 ? 4.117 6.617 -5.609 1 95.44 113 GLU A O 1
ATOM 843 N N . ALA A 1 114 ? 5.949 7.656 -4.852 1 95.06 114 ALA A N 1
ATOM 844 C CA . ALA A 1 114 ? 6.836 6.887 -5.723 1 95.06 114 ALA A CA 1
ATOM 845 C C . ALA A 1 114 ? 6.762 5.398 -5.402 1 95.06 114 ALA A C 1
ATOM 847 O O . ALA A 1 114 ? 6.707 4.562 -6.309 1 95.06 114 ALA A O 1
ATOM 848 N N . MET A 1 115 ? 6.68 5.09 -4.164 1 93.81 115 MET A N 1
ATOM 849 C CA . MET A 1 115 ? 6.629 3.697 -3.729 1 93.81 115 MET A CA 1
ATOM 850 C C . MET A 1 115 ? 5.305 3.053 -4.121 1 93.81 115 MET A C 1
ATOM 852 O O . MET A 1 115 ? 5.285 1.941 -4.656 1 93.81 115 MET A O 1
ATOM 856 N N . MET A 1 116 ? 4.293 3.746 -3.904 1 95.44 116 MET A N 1
ATOM 857 C CA . MET A 1 116 ? 2.98 3.213 -4.258 1 95.44 116 MET A CA 1
ATOM 858 C C . MET A 1 116 ? 2.84 3.076 -5.77 1 95.44 116 MET A C 1
ATOM 860 O O . MET A 1 116 ? 2.238 2.117 -6.258 1 95.44 116 MET A O 1
ATOM 864 N N . SER A 1 117 ? 3.357 4.055 -6.465 1 96.69 117 SER A N 1
ATOM 865 C CA . SER A 1 117 ? 3.309 3.992 -7.922 1 96.69 117 SER A CA 1
ATOM 866 C C . SER A 1 117 ? 4.074 2.783 -8.453 1 96.69 117 SER A C 1
ATOM 868 O O . SER A 1 117 ? 3.613 2.105 -9.375 1 96.69 117 SER A O 1
ATOM 870 N N . ALA A 1 118 ? 5.188 2.518 -7.844 1 95.19 118 ALA A N 1
ATOM 871 C CA . ALA A 1 118 ? 5.992 1.373 -8.266 1 95.19 118 ALA A CA 1
ATOM 872 C C . ALA A 1 118 ? 5.258 0.061 -8.008 1 95.19 118 ALA A C 1
ATOM 874 O O . ALA A 1 118 ? 5.246 -0.83 -8.859 1 95.19 118 ALA A O 1
ATOM 875 N N . ARG A 1 119 ? 4.621 -0.065 -6.906 1 94.25 119 ARG A N 1
ATOM 876 C CA . ARG A 1 119 ? 3.896 -1.281 -6.555 1 94.25 119 ARG A CA 1
ATOM 877 C C . ARG A 1 119 ? 2.703 -1.496 -7.477 1 94.25 119 ARG A C 1
ATOM 879 O O . ARG A 1 119 ? 2.459 -2.615 -7.938 1 94.25 119 ARG A O 1
ATOM 886 N N . LEU A 1 120 ? 2.043 -0.416 -7.723 1 96.94 120 LEU A N 1
ATOM 887 C CA . LEU A 1 120 ? 0.904 -0.515 -8.625 1 96.94 120 LEU A CA 1
ATOM 888 C C . LEU A 1 120 ? 1.356 -0.909 -10.031 1 96.94 120 LEU A C 1
ATOM 890 O O . LEU A 1 120 ? 0.723 -1.745 -10.68 1 96.94 120 LEU A O 1
ATOM 894 N N . ALA A 1 121 ? 2.418 -0.303 -10.477 1 96.94 121 ALA A N 1
ATOM 895 C CA . ALA A 1 121 ? 2.943 -0.621 -11.805 1 96.94 121 ALA A CA 1
ATOM 896 C C . ALA A 1 121 ? 3.334 -2.092 -11.898 1 96.94 121 ALA A C 1
ATOM 898 O O . ALA A 1 121 ? 3.111 -2.734 -12.93 1 96.94 121 ALA A O 1
ATOM 899 N N . GLN A 1 122 ? 3.867 -2.643 -10.852 1 96.12 122 GLN A N 1
ATOM 900 C CA . GLN A 1 122 ? 4.25 -4.051 -10.82 1 96.12 122 GLN A CA 1
ATOM 901 C C . GLN A 1 122 ? 3.033 -4.953 -10.992 1 96.12 122 GLN A C 1
ATOM 903 O O . GLN A 1 122 ? 3.045 -5.871 -11.82 1 96.12 122 GLN A O 1
ATOM 908 N N . LEU A 1 123 ? 2.055 -4.684 -10.227 1 96.94 123 LEU A N 1
ATOM 909 C CA . LEU A 1 123 ? 0.836 -5.484 -10.305 1 96.94 123 LEU A CA 1
ATOM 910 C C . LEU A 1 123 ? 0.209 -5.395 -11.688 1 96.94 123 LEU A C 1
ATOM 912 O O . LEU A 1 123 ? -0.211 -6.406 -12.25 1 96.94 123 LEU A O 1
ATOM 916 N N . GLN A 1 124 ? 0.203 -4.188 -12.234 1 97.75 124 GLN A N 1
ATOM 917 C CA . GLN A 1 124 ? -0.408 -3.959 -13.539 1 97.75 124 GLN A CA 1
ATOM 918 C C . GLN A 1 124 ? 0.364 -4.676 -14.641 1 97.75 124 GLN A C 1
ATOM 920 O O . GLN A 1 124 ? -0.22 -5.098 -15.641 1 97.75 124 GLN A O 1
ATOM 925 N N . GLN A 1 125 ? 1.581 -4.852 -14.422 1 97.56 125 GLN A N 1
ATOM 926 C CA . GLN A 1 125 ? 2.41 -5.531 -15.414 1 97.56 125 GLN A CA 1
ATOM 927 C C . GLN A 1 125 ? 2.203 -7.043 -15.352 1 97.56 125 GLN A C 1
ATOM 929 O O . GLN A 1 125 ? 2.24 -7.719 -16.391 1 97.56 125 GLN A O 1
ATOM 934 N N . VAL A 1 126 ? 1.9 -7.59 -14.172 1 97.81 126 VAL A N 1
ATOM 935 C CA . VAL A 1 126 ? 1.874 -9.031 -13.961 1 97.81 126 VAL A CA 1
ATOM 936 C C . VAL A 1 126 ? 0.455 -9.562 -14.164 1 97.81 126 VAL A C 1
ATOM 938 O O . VAL A 1 126 ? 0.265 -10.688 -14.641 1 97.81 126 VAL A O 1
ATOM 941 N N . ARG A 1 127 ? -0.553 -8.797 -13.844 1 98.06 127 ARG A N 1
ATOM 942 C CA . ARG A 1 127 ? -1.925 -9.273 -13.695 1 98.06 127 ARG A CA 1
ATOM 943 C C . ARG A 1 127 ? -2.445 -9.844 -15.016 1 98.06 127 ARG A C 1
ATOM 945 O O . ARG A 1 127 ? -3.029 -10.93 -15.039 1 98.06 127 ARG A O 1
ATOM 952 N N . PRO A 1 128 ? -2.23 -9.141 -16.188 1 98.38 128 PRO A N 1
ATOM 953 C CA . PRO A 1 128 ? -2.773 -9.719 -17.422 1 98.38 128 PRO A CA 1
ATOM 954 C C . PRO A 1 128 ? -2.191 -11.094 -17.734 1 98.38 128 PRO A C 1
ATOM 956 O O . PRO A 1 128 ? -2.93 -12.016 -18.109 1 98.38 128 PRO A O 1
ATOM 959 N N . ALA A 1 129 ? -0.901 -11.305 -17.5 1 98.56 129 ALA A N 1
ATOM 960 C CA . ALA A 1 129 ? -0.264 -12.586 -17.797 1 98.56 129 ALA A CA 1
ATOM 961 C C . ALA A 1 129 ? -0.666 -13.648 -16.781 1 98.56 129 ALA A C 1
ATOM 963 O O . ALA A 1 129 ? -0.808 -14.828 -17.125 1 98.56 129 ALA A O 1
ATOM 964 N N . ALA A 1 130 ? -0.826 -13.234 -15.484 1 98.06 130 ALA A N 1
ATOM 965 C CA . ALA A 1 130 ? -1.3 -14.156 -14.453 1 98.06 130 ALA A CA 1
ATOM 966 C C . ALA A 1 130 ? -2.709 -14.648 -14.766 1 98.06 130 ALA A C 1
ATOM 968 O O . ALA A 1 130 ? -3.006 -15.836 -14.617 1 98.06 130 ALA A O 1
ATOM 969 N N . THR A 1 131 ? -3.518 -13.719 -15.242 1 98.38 131 THR A N 1
ATOM 970 C CA . THR A 1 131 ? -4.895 -14.047 -15.594 1 98.38 131 THR A CA 1
ATOM 971 C C . THR A 1 131 ? -4.934 -15.008 -16.781 1 98.38 131 THR A C 1
ATOM 973 O O . THR A 1 131 ? -5.695 -15.977 -16.781 1 98.38 131 THR A O 1
ATOM 976 N N . ASP A 1 132 ? -4.117 -14.758 -17.734 1 98.62 132 ASP A N 1
ATOM 977 C CA . ASP A 1 132 ? -4.039 -15.617 -18.906 1 98.62 132 ASP A CA 1
ATOM 978 C C . ASP A 1 132 ? -3.576 -17.016 -18.531 1 98.62 132 ASP A C 1
ATOM 980 O O . ASP A 1 132 ? -4.16 -18.016 -18.984 1 98.62 132 ASP A O 1
ATOM 984 N N . LEU A 1 133 ? -2.586 -17.094 -17.703 1 98.69 133 LEU A N 1
ATOM 985 C CA . LEU A 1 133 ? -2.104 -18.391 -17.25 1 98.69 133 LEU A CA 1
ATOM 986 C C . LEU A 1 133 ? -3.186 -19.141 -16.469 1 98.69 133 LEU A C 1
ATOM 988 O O . LEU A 1 133 ? -3.441 -20.312 -16.719 1 98.69 133 LEU A O 1
ATOM 992 N N . TYR A 1 134 ? -3.764 -18.438 -15.539 1 98.44 134 TYR A N 1
ATOM 993 C CA . TYR A 1 134 ? -4.809 -19.016 -14.711 1 98.44 134 TYR A CA 1
ATOM 994 C C . TYR A 1 134 ? -5.898 -19.656 -15.562 1 98.44 134 TYR A C 1
ATOM 996 O O . TYR A 1 134 ? -6.395 -20.734 -15.242 1 98.44 134 TYR A O 1
ATOM 1004 N N . ALA A 1 135 ? -6.242 -19.031 -16.672 1 98.5 135 ALA A N 1
ATOM 1005 C CA . ALA A 1 135 ? -7.309 -19.484 -17.562 1 98.5 135 ALA A CA 1
ATOM 1006 C C . ALA A 1 135 ? -6.926 -20.812 -18.234 1 98.5 135 ALA A C 1
ATOM 1008 O O . ALA A 1 135 ? -7.793 -21.562 -18.672 1 98.5 135 ALA A O 1
ATOM 1009 N N . GLN A 1 136 ? -5.648 -21.109 -18.281 1 98.5 136 GLN A N 1
ATOM 1010 C CA . GLN A 1 136 ? -5.18 -22.312 -18.984 1 98.5 136 GLN A CA 1
ATOM 1011 C C . GLN A 1 136 ? -4.887 -23.438 -18 1 98.5 136 GLN A C 1
ATOM 1013 O O . GLN A 1 136 ? -4.59 -24.562 -18.406 1 98.5 136 GLN A O 1
ATOM 1018 N N . LEU A 1 137 ? -5.004 -23.141 -16.734 1 98.44 137 LEU A N 1
ATOM 1019 C CA . LEU A 1 137 ? -4.707 -24.125 -15.695 1 98.44 137 LEU A CA 1
ATOM 1020 C C . LEU A 1 137 ? -5.898 -25.047 -15.469 1 98.44 137 LEU A C 1
ATOM 1022 O O . LEU A 1 137 ? -7.047 -24.656 -15.68 1 98.44 137 LEU A O 1
ATOM 1026 N N . THR A 1 138 ? -5.57 -26.312 -15.062 1 98.19 138 THR A N 1
ATOM 1027 C CA . THR A 1 138 ? -6.629 -27.203 -14.609 1 98.19 138 THR A CA 1
ATOM 1028 C C . THR A 1 138 ? -7.191 -26.75 -13.266 1 98.19 138 THR A C 1
ATOM 1030 O O .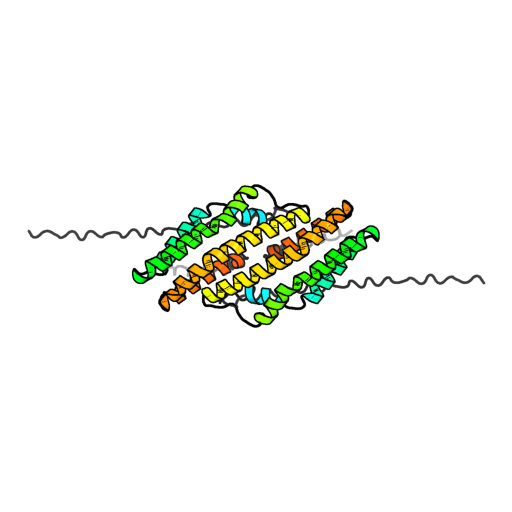 THR A 1 138 ? -6.559 -25.953 -12.555 1 98.19 138 THR A O 1
ATOM 1033 N N . PRO A 1 139 ? -8.305 -27.203 -12.875 1 97.81 139 PRO A N 1
ATOM 1034 C CA . PRO A 1 139 ? -8.898 -26.797 -11.602 1 97.81 139 PRO A CA 1
ATOM 1035 C C . PRO A 1 139 ? -7.98 -27.094 -10.414 1 97.81 139 PRO A C 1
ATOM 1037 O O . PRO A 1 139 ? -7.891 -26.281 -9.484 1 97.81 139 PRO A O 1
ATOM 1040 N N . ASP A 1 140 ? -7.312 -28.188 -10.43 1 97.5 140 ASP A N 1
ATOM 1041 C CA . ASP A 1 140 ? -6.383 -28.5 -9.352 1 97.5 140 ASP A CA 1
ATOM 1042 C C . ASP A 1 140 ? -5.203 -27.531 -9.336 1 97.5 140 ASP A C 1
ATOM 1044 O O . ASP A 1 140 ? -4.742 -27.125 -8.273 1 97.5 140 ASP A O 1
ATOM 1048 N N . GLN A 1 141 ? -4.742 -27.219 -10.539 1 97.88 141 GLN A N 1
ATOM 1049 C CA . GLN A 1 141 ? -3.67 -26.234 -10.648 1 97.88 141 GLN A CA 1
ATOM 1050 C C . GLN A 1 141 ? -4.137 -24.859 -10.172 1 97.88 141 GLN A C 1
ATOM 1052 O O . GLN A 1 141 ? -3.379 -24.125 -9.531 1 97.88 141 GLN A O 1
ATOM 1057 N N . GLN A 1 142 ? -5.316 -24.516 -10.461 1 97.94 142 GLN A N 1
ATOM 1058 C CA . GLN A 1 142 ? -5.879 -23.25 -10.031 1 97.94 142 GLN A CA 1
ATOM 1059 C C . GLN A 1 142 ? -5.934 -23.156 -8.508 1 97.94 142 GLN A C 1
ATOM 1061 O O . GLN A 1 142 ? -5.613 -22.125 -7.926 1 97.94 142 GLN A O 1
ATOM 1066 N N . LYS A 1 143 ? -6.309 -24.188 -7.895 1 96.62 143 LYS A N 1
ATOM 1067 C CA . LYS A 1 143 ? -6.34 -24.219 -6.438 1 96.62 143 LYS A CA 1
ATOM 1068 C C . LYS A 1 143 ? -4.953 -23.984 -5.848 1 96.62 143 LYS A C 1
ATOM 1070 O O . LYS A 1 143 ? -4.805 -23.281 -4.844 1 96.62 143 LYS A O 1
ATOM 1075 N N . GLN A 1 144 ? -3.992 -24.562 -6.512 1 96.19 144 GLN A N 1
ATOM 1076 C CA . GLN A 1 144 ? -2.615 -24.359 -6.078 1 96.19 144 GLN A CA 1
ATOM 1077 C C . GLN A 1 144 ? -2.199 -22.891 -6.27 1 96.19 144 GLN A C 1
ATOM 1079 O O . GLN A 1 144 ? -1.548 -22.312 -5.402 1 96.19 144 GLN A O 1
ATOM 1084 N N . ALA A 1 145 ? -2.578 -22.391 -7.395 1 96.56 145 ALA A N 1
ATOM 1085 C CA . ALA A 1 145 ? -2.266 -20.984 -7.672 1 96.56 145 ALA A CA 1
ATOM 1086 C C . ALA A 1 145 ? -2.912 -20.062 -6.641 1 96.56 145 ALA A C 1
ATOM 1088 O O . ALA A 1 145 ? -2.295 -19.094 -6.191 1 96.56 145 ALA A O 1
ATOM 1089 N N . ASP A 1 146 ? -4.109 -20.359 -6.281 1 95.44 146 ASP A N 1
ATOM 1090 C CA . ASP A 1 146 ? -4.832 -19.578 -5.285 1 95.44 146 ASP A CA 1
ATOM 1091 C C . ASP A 1 146 ? -4.121 -19.625 -3.932 1 95.44 146 ASP A C 1
ATOM 1093 O O . ASP A 1 146 ? -4.055 -18.625 -3.227 1 95.44 146 ASP A O 1
ATOM 1097 N N . ARG A 1 147 ? -3.572 -20.688 -3.619 1 91.81 147 ARG A N 1
ATOM 1098 C CA . ARG A 1 147 ? -2.861 -20.844 -2.355 1 91.81 147 ARG A CA 1
ATOM 1099 C C . ARG A 1 147 ? -1.57 -20.031 -2.344 1 91.81 147 ARG A C 1
ATOM 1101 O O . ARG A 1 147 ? -1.172 -19.5 -1.304 1 91.81 147 ARG A O 1
ATOM 1108 N N 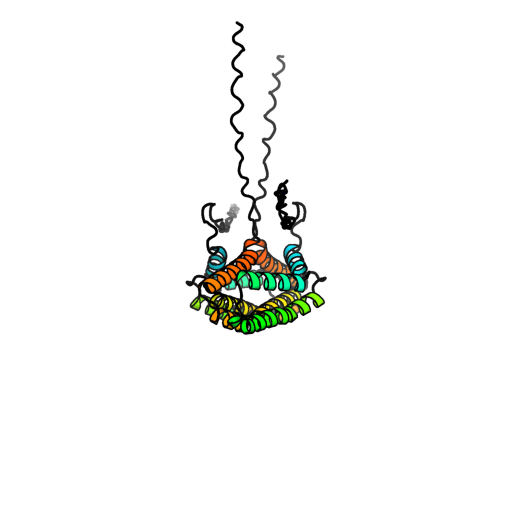. PHE A 1 148 ? -1.001 -19.969 -3.457 1 88.44 148 PHE A N 1
ATOM 1109 C CA . PHE A 1 148 ? 0.22 -19.188 -3.568 1 88.44 148 PHE A CA 1
ATOM 1110 C C . PHE A 1 148 ? -0.056 -17.719 -3.27 1 88.44 148 PHE A C 1
ATOM 1112 O O . PHE A 1 148 ? 0.718 -17.062 -2.564 1 88.44 148 PHE A O 1
ATOM 1119 N N . LEU A 1 149 ? -1.1 -17.203 -3.865 1 84.25 149 LEU A N 1
ATOM 1120 C CA . LEU A 1 149 ? -1.443 -15.797 -3.688 1 84.25 149 LEU A CA 1
ATOM 1121 C C . LEU A 1 149 ? -1.857 -15.516 -2.248 1 84.25 149 LEU A C 1
ATOM 1123 O O . LEU A 1 149 ? -1.621 -14.422 -1.731 1 84.25 149 LEU A O 1
ATOM 1127 N N . ASP A 1 150 ? -2.424 -16.484 -1.606 1 78 150 ASP A N 1
ATOM 1128 C CA . ASP A 1 150 ? -2.814 -16.344 -0.207 1 78 150 ASP A CA 1
ATOM 1129 C C . ASP A 1 150 ? -1.589 -16.188 0.692 1 78 150 ASP A C 1
ATOM 1131 O O . ASP A 1 150 ? -1.601 -15.398 1.638 1 78 150 ASP A O 1
ATOM 1135 N N . ARG A 1 151 ? -0.633 -16.875 0.364 1 73.19 151 ARG A N 1
ATOM 1136 C CA . ARG A 1 151 ? 0.592 -16.828 1.155 1 73.19 151 ARG A CA 1
ATOM 1137 C C . ARG A 1 151 ? 1.321 -15.5 0.951 1 73.19 151 ARG A C 1
ATOM 1139 O O . ARG A 1 151 ? 1.862 -14.93 1.9 1 73.19 151 ARG A O 1
ATOM 1146 N N . ALA A 1 152 ? 1.26 -15.094 -0.212 1 65.12 152 ALA A N 1
ATOM 1147 C CA . ALA A 1 152 ? 1.896 -13.82 -0.531 1 65.12 152 ALA A CA 1
ATOM 1148 C C . ALA A 1 152 ? 1.193 -12.664 0.174 1 65.12 152 ALA A C 1
ATOM 1150 O O . ALA A 1 152 ? 1.843 -11.719 0.63 1 65.12 152 ALA A O 1
ATOM 1151 N N . GLY A 1 153 ? -0.068 -12.734 0.254 1 60.25 153 GLY A N 1
ATOM 1152 C CA . GLY A 1 153 ? -0.841 -11.719 0.947 1 60.25 153 GLY A CA 1
ATOM 1153 C C . GLY A 1 153 ? -0.686 -11.773 2.455 1 60.25 153 GLY A C 1
ATOM 1154 O O . GLY A 1 153 ? -0.658 -10.734 3.121 1 60.25 153 GLY A O 1
ATOM 1155 N N . HIS A 1 154 ? -0.648 -13.016 2.975 1 56.62 154 HIS A N 1
ATOM 1156 C CA . HIS A 1 154 ? -0.495 -13.227 4.41 1 56.62 154 HIS A CA 1
ATOM 1157 C C . HIS A 1 154 ? 0.895 -12.812 4.883 1 56.62 154 HIS A C 1
ATOM 1159 O O . HIS A 1 154 ? 1.062 -12.375 6.023 1 56.62 154 HIS A O 1
ATOM 1165 N N . GLY A 1 155 ? 1.789 -13.148 4.102 1 48.75 155 GLY A N 1
ATOM 1166 C CA . GLY A 1 155 ? 3.125 -12.719 4.473 1 48.75 155 GLY A CA 1
ATOM 1167 C C . GLY A 1 155 ? 3.24 -11.211 4.645 1 48.75 155 GLY A C 1
ATOM 1168 O O . GLY A 1 155 ? 3.953 -10.734 5.527 1 48.75 155 GLY A O 1
ATOM 1169 N N . MET A 1 156 ? 2.684 -10.523 3.83 1 48.78 156 MET A N 1
ATOM 1170 C CA . MET A 1 156 ? 2.695 -9.07 3.955 1 48.78 156 MET A CA 1
ATOM 1171 C C . MET A 1 156 ? 1.971 -8.625 5.223 1 48.78 156 MET A C 1
ATOM 1173 O O . MET A 1 156 ? 2.402 -7.684 5.891 1 48.78 156 MET A O 1
ATOM 1177 N N . MET A 1 157 ? 0.912 -9.211 5.504 1 43.41 157 MET A N 1
ATOM 1178 C CA . MET A 1 157 ? 0.12 -8.883 6.684 1 43.41 157 MET A CA 1
ATOM 1179 C C . MET A 1 157 ? 0.618 -9.648 7.906 1 43.41 157 MET A C 1
ATOM 1181 O O . MET A 1 157 ? 0.375 -9.234 9.039 1 43.41 157 MET A O 1
ATOM 1185 N N . GLY A 1 158 ? 0.835 -10.852 7.66 1 40 158 GLY A N 1
ATOM 1186 C CA . GLY A 1 158 ? 1.146 -11.805 8.719 1 40 158 GLY A CA 1
ATOM 1187 C C . GLY A 1 158 ? 2.5 -11.562 9.359 1 40 158 GLY A C 1
ATOM 1188 O O . GLY A 1 158 ? 2.996 -12.398 10.109 1 40 158 GLY A O 1
ATOM 1189 N N . GLY A 1 159 ? 3.242 -10.727 8.641 1 38.81 159 GLY A N 1
ATOM 1190 C CA . GLY A 1 159 ? 4.465 -10.57 9.414 1 38.81 159 GLY A CA 1
ATOM 1191 C C . GLY A 1 159 ? 4.211 -10.219 10.867 1 38.81 159 GLY A C 1
ATOM 1192 O O . GLY A 1 159 ? 5.117 -9.773 11.57 1 38.81 159 GLY A O 1
ATOM 1193 N N . GLY A 1 160 ? 2.949 -9.859 11.195 1 35.59 160 GLY A N 1
ATOM 1194 C CA . GLY A 1 160 ? 2.754 -9.633 12.617 1 35.59 160 GLY A CA 1
ATOM 1195 C C . GLY A 1 160 ? 3.221 -10.805 13.469 1 35.59 160 GLY A C 1
ATOM 1196 O O . GLY A 1 160 ? 3.537 -11.875 12.945 1 35.59 160 GLY A O 1
ATOM 1197 N N . MET A 1 161 ? 2.922 -10.656 14.898 1 37.03 161 MET A N 1
ATOM 1198 C CA . MET A 1 161 ? 3.404 -11.336 16.094 1 37.03 161 MET A CA 1
ATOM 1199 C C . MET A 1 161 ? 3.055 -12.82 16.062 1 37.03 161 MET A C 1
ATOM 1201 O O . MET A 1 161 ? 1.887 -13.195 16.188 1 37.03 161 MET A O 1
ATOM 1205 N N . GLY A 1 162 ? 3.168 -13.602 15.016 1 34.59 162 GLY A N 1
ATOM 1206 C CA . GLY A 1 162 ? 3.115 -14.977 15.477 1 34.59 162 GLY A CA 1
ATOM 1207 C C . GLY A 1 162 ? 3.928 -15.219 16.734 1 34.59 162 GLY A C 1
ATOM 1208 O O . GLY A 1 162 ? 5.145 -15.406 16.672 1 34.59 162 GLY A O 1
ATOM 1209 N N . GLY A 1 163 ? 3.652 -14.398 17.734 1 33.62 163 GLY A N 1
ATOM 1210 C CA . GLY A 1 163 ? 4.32 -14.734 18.984 1 33.62 163 GLY A CA 1
ATOM 1211 C C . GLY A 1 163 ? 4.309 -16.219 19.297 1 33.62 163 GLY A C 1
ATOM 1212 O O . GLY A 1 163 ? 3.395 -16.938 18.875 1 33.62 163 GLY A O 1
ATOM 1213 N N . PRO A 1 164 ? 5.434 -16.812 19.234 1 34.94 164 PRO A N 1
ATOM 1214 C CA . PRO A 1 164 ? 5.492 -18.188 19.703 1 34.94 164 PRO A CA 1
ATOM 1215 C C . PRO A 1 164 ? 4.547 -18.469 20.875 1 34.94 164 PRO A C 1
ATOM 1217 O O . PRO A 1 164 ? 4.438 -17.656 21.781 1 34.94 164 PRO A O 1
ATOM 1220 N N . GLY A 1 165 ? 3.324 -18.828 20.641 1 33.91 165 GLY A N 1
ATOM 1221 C CA . GLY A 1 165 ? 2.553 -19.375 21.75 1 33.91 165 GLY A CA 1
ATOM 1222 C C . GLY A 1 165 ? 3.396 -20.172 22.719 1 33.91 165 GLY A C 1
ATOM 1223 O O . GLY A 1 165 ? 4.16 -21.047 22.312 1 33.91 165 GLY A O 1
ATOM 1224 N N . MET A 1 166 ? 3.971 -19.531 23.766 1 33.56 166 MET A N 1
ATOM 1225 C CA . MET A 1 166 ? 4.578 -20.203 24.906 1 33.56 166 MET A CA 1
ATOM 1226 C C . MET A 1 166 ? 3.789 -21.453 25.281 1 33.56 166 MET A C 1
ATOM 1228 O O . MET A 1 166 ? 2.625 -21.375 25.672 1 33.56 166 MET A O 1
ATOM 1232 N N . ARG A 1 167 ? 3.932 -22.562 24.516 1 34.47 167 ARG A N 1
ATOM 1233 C CA . ARG A 1 167 ? 3.479 -23.812 25.094 1 34.47 167 ARG A CA 1
ATOM 1234 C C . ARG A 1 167 ? 3.945 -23.953 26.547 1 34.47 167 ARG A C 1
ATOM 1236 O O . ARG A 1 167 ? 5.148 -23.969 26.812 1 34.47 167 ARG A O 1
ATOM 1243 N N . HIS A 1 168 ? 3.215 -23.359 27.547 1 33.16 168 HIS A N 1
ATOM 1244 C CA . HIS A 1 168 ? 3.428 -23.656 28.953 1 33.16 168 HIS A CA 1
ATOM 1245 C C . HIS A 1 168 ? 3.668 -25.141 29.188 1 33.16 168 HIS A C 1
ATOM 1247 O O . HIS A 1 168 ? 2.758 -25.953 29 1 33.16 168 HIS A O 1
ATOM 1253 N N . HIS A 1 169 ? 4.801 -25.672 28.766 1 35.91 169 HIS A N 1
ATOM 1254 C CA . HIS A 1 169 ? 5.195 -26.969 29.312 1 35.91 169 HIS A CA 1
ATOM 1255 C C . HIS A 1 169 ? 4.973 -27 30.828 1 35.91 169 HIS A C 1
ATOM 1257 O O . HIS A 1 169 ? 5.641 -26.281 31.578 1 35.91 169 HIS A O 1
ATOM 1263 N N . GLY A 1 170 ? 3.727 -27.156 31.344 1 35.44 170 GLY A N 1
ATOM 1264 C CA . GLY A 1 170 ? 3.461 -27.453 32.75 1 35.44 170 GLY A CA 1
ATOM 1265 C C . GLY A 1 170 ? 4.406 -28.484 33.312 1 35.44 170 GLY A C 1
ATOM 1266 O O . GLY A 1 170 ? 4.934 -29.328 32.594 1 35.44 170 GLY A O 1
ATOM 1267 N N . PRO A 1 171 ? 5.109 -28.188 34.438 1 39.69 171 PRO A N 1
ATOM 1268 C CA . PRO A 1 171 ? 6.043 -29.078 35.125 1 39.69 171 PRO A CA 1
ATOM 1269 C C . PRO A 1 171 ? 5.504 -30.5 35.281 1 39.69 171 PRO A C 1
ATOM 1271 O O . PRO A 1 171 ? 4.293 -30.688 35.438 1 39.69 171 PRO A O 1
ATOM 1274 N N . GLY A 1 172 ? 5.871 -31.484 34.406 1 36.81 172 GLY A N 1
ATOM 1275 C CA . GLY A 1 172 ? 5.527 -32.875 34.531 1 36.81 172 GLY A CA 1
ATOM 1276 C C . GLY A 1 172 ? 5.676 -33.406 35.938 1 36.81 172 GLY A C 1
ATOM 1277 O O . GLY A 1 172 ? 6.375 -32.844 36.75 1 36.81 172 GLY A O 1
ATOM 1278 N N . PRO A 1 173 ? 4.68 -34.219 36.406 1 42.41 173 PRO A N 1
ATOM 1279 C CA . PRO A 1 173 ? 4.598 -34.781 37.75 1 42.41 173 PRO A CA 1
ATOM 1280 C C . PRO A 1 173 ? 5.914 -35.406 38.219 1 42.41 173 PRO A C 1
ATOM 1282 O O . PRO A 1 173 ? 6.723 -35.844 37.375 1 42.41 173 PRO A O 1
ATOM 1285 N N . GLY A 1 174 ? 6.562 -34.906 39.281 1 37.25 174 GLY A N 1
ATOM 1286 C CA . GLY A 1 174 ? 7.758 -35.375 40 1 37.25 174 GLY A CA 1
ATOM 1287 C C . GLY A 1 174 ? 7.738 -36.844 40.281 1 37.25 174 GLY A C 1
ATOM 1288 O O . GLY A 1 174 ? 6.668 -37.469 40.344 1 37.25 174 GLY A O 1
ATOM 1289 N N . PRO A 1 175 ? 8.797 -37.531 39.906 1 42.69 175 PRO A N 1
ATOM 1290 C CA . PRO A 1 175 ? 8.914 -39 40.094 1 42.69 175 PRO A CA 1
ATOM 1291 C C . PRO A 1 175 ? 8.5 -39.438 41.5 1 42.69 175 PRO A C 1
ATOM 1293 O O . PRO A 1 175 ? 8.609 -38.688 42.469 1 42.69 175 PRO A O 1
ATOM 1296 N N . GLY A 1 176 ? 7.34 -40.125 41.656 1 38.06 176 GLY A N 1
ATOM 1297 C CA . GLY A 1 176 ? 6.824 -40.719 42.875 1 38.06 176 GLY A CA 1
ATOM 1298 C C . GLY A 1 176 ? 7.879 -41.5 43.656 1 38.06 176 GLY A C 1
ATOM 1299 O O . GLY A 1 176 ? 8.938 -41.812 43.094 1 38.06 176 GLY A O 1
ATOM 1300 N N . PRO A 1 177 ? 7.758 -41.469 45.062 1 42.41 177 PRO A N 1
ATOM 1301 C CA . PRO A 1 177 ? 8.695 -42 46.031 1 42.41 177 PRO A CA 1
ATOM 1302 C C . PRO A 1 177 ? 9.102 -43.438 45.75 1 42.41 177 PRO A C 1
ATOM 1304 O O . PRO A 1 177 ? 8.328 -44.188 45.156 1 42.41 177 PRO A O 1
ATOM 1307 N N . ASP A 1 178 ? 10.406 -43.656 45.469 1 37.47 178 ASP A N 1
ATOM 1308 C CA . ASP A 1 178 ? 11.086 -44.938 45.281 1 37.47 178 ASP A CA 1
ATOM 1309 C C . ASP A 1 178 ? 10.727 -45.906 46.406 1 37.47 178 ASP A C 1
ATOM 1311 O O . ASP A 1 178 ? 10.734 -45.531 47.562 1 37.47 178 ASP A O 1
ATOM 1315 N N . LYS A 1 179 ? 9.836 -46.906 46.062 1 40.09 179 LYS A N 1
ATOM 1316 C CA . LYS A 1 179 ? 9.5 -48.031 46.938 1 40.09 179 LYS A CA 1
ATOM 1317 C C . LYS A 1 179 ? 10.758 -48.688 47.531 1 40.09 179 LYS A C 1
ATOM 1319 O O . LYS A 1 179 ? 11.742 -48.906 46.812 1 40.09 179 LYS A O 1
ATOM 1324 N N . GLY A 1 180 ? 11.031 -48.469 48.875 1 39.5 180 GLY A N 1
ATOM 1325 C CA . GLY A 1 180 ? 12.047 -49.031 49.719 1 39.5 180 GLY A CA 1
ATOM 1326 C C . GLY A 1 180 ? 12.266 -50.531 49.5 1 39.5 180 GLY A C 1
ATOM 1327 O O . GLY A 1 180 ? 11.367 -51.219 49 1 39.5 180 GLY A O 1
ATOM 1328 N N . PRO A 1 181 ? 13.492 -50.844 49.125 1 42.66 181 PRO A N 1
ATOM 1329 C CA . PRO A 1 181 ? 13.922 -52.219 48.938 1 42.66 181 PRO A CA 1
ATOM 1330 C C . PRO A 1 181 ? 13.406 -53.156 50.031 1 42.66 181 PRO A C 1
ATOM 1332 O O . PRO A 1 181 ? 13.242 -52.75 51.188 1 42.66 181 PRO A O 1
ATOM 1335 N N . ARG A 1 182 ? 12.305 -53.906 49.781 1 37.91 182 ARG A N 1
ATOM 1336 C CA . ARG A 1 182 ? 11.953 -54.969 50.719 1 37.91 182 ARG A CA 1
ATOM 1337 C C . ARG A 1 182 ? 13.188 -55.781 51.094 1 37.91 182 ARG A C 1
ATOM 1339 O O . ARG A 1 182 ? 13.922 -56.25 50.219 1 37.91 182 ARG A O 1
ATOM 1346 N N . GLY A 1 183 ? 13.883 -55.344 52.094 1 34.09 183 GLY A N 1
ATOM 1347 C CA . GLY A 1 183 ? 14.93 -56.094 52.75 1 34.09 183 GLY A CA 1
ATOM 1348 C C . GLY A 1 183 ? 14.539 -57.531 53.031 1 34.09 183 GLY A C 1
ATOM 1349 O O . GLY A 1 183 ? 13.617 -57.812 53.781 1 34.09 183 GLY A O 1
ATOM 1350 N N . GLY A 1 184 ? 14.234 -58.406 51.938 1 29.69 184 GLY A N 1
ATOM 1351 C CA . GLY A 1 184 ? 14.594 -59.781 52.344 1 29.69 184 GLY A CA 1
ATOM 1352 C C . GLY A 1 184 ? 16.078 -59.938 52.656 1 29.69 184 GLY A C 1
ATOM 1353 O O . GLY A 1 184 ? 16.891 -59.094 52.25 1 29.69 184 GLY A O 1
ATOM 1354 N N . MET B 1 1 ? -20.125 48.562 56.094 1 29.58 1 MET B N 1
ATOM 1355 C CA . MET B 1 1 ? -20.969 47.469 55.656 1 29.58 1 MET B CA 1
ATOM 1356 C C . MET B 1 1 ? -20.422 46.875 54.375 1 29.58 1 MET B C 1
ATOM 1358 O O . MET B 1 1 ? -21.188 46.562 53.438 1 29.58 1 MET B O 1
ATOM 1362 N N . LYS B 1 2 ? -19.141 47.156 54.094 1 40.34 2 LYS B N 1
ATOM 1363 C CA . LYS B 1 2 ? -18.469 46.75 52.875 1 40.34 2 LYS B CA 1
ATOM 1364 C C . LYS B 1 2 ? -18.625 45.281 52.625 1 40.34 2 LYS B C 1
ATOM 1366 O O . LYS B 1 2 ? -18.594 44.469 53.562 1 40.34 2 LYS B O 1
ATOM 1371 N N . ARG B 1 3 ? -19.344 44.875 51.469 1 39.91 3 ARG B N 1
ATOM 1372 C CA . ARG B 1 3 ? -19.688 43.688 50.719 1 39.91 3 ARG B CA 1
ATOM 1373 C C . ARG B 1 3 ? -18.5 42.719 50.625 1 39.91 3 ARG B C 1
ATOM 1375 O O . ARG B 1 3 ? -17.391 43.125 50.25 1 39.91 3 ARG B O 1
ATOM 1382 N N . ALA B 1 4 ? -18.469 41.781 51.562 1 37.19 4 ALA B N 1
ATOM 1383 C CA . ALA B 1 4 ? -17.797 40.5 51.625 1 37.19 4 ALA B CA 1
ATOM 1384 C C . ALA B 1 4 ? -17.844 39.781 50.281 1 37.19 4 ALA B C 1
ATOM 1386 O O . ALA B 1 4 ? -18.922 39.344 49.844 1 37.19 4 ALA B O 1
ATOM 1387 N N . MET B 1 5 ? -17.141 40.375 49.219 1 34.03 5 MET B N 1
ATOM 1388 C CA . MET B 1 5 ? -16.891 39.781 47.906 1 34.03 5 MET B CA 1
ATOM 1389 C C . MET B 1 5 ? -16.594 38.281 48.031 1 34.03 5 MET B C 1
ATOM 1391 O O . MET B 1 5 ? -15.648 37.875 48.719 1 34.03 5 MET B O 1
ATOM 1395 N N . MET B 1 6 ? -17.609 37.438 48.094 1 32.78 6 MET B N 1
ATOM 1396 C CA . MET B 1 6 ? -17.766 36 48.062 1 32.78 6 MET B CA 1
ATOM 1397 C C . MET B 1 6 ? -16.938 35.375 46.938 1 32.78 6 MET B C 1
ATOM 1399 O O . MET B 1 6 ? -17.109 35.781 45.781 1 32.78 6 MET B O 1
ATOM 1403 N N . THR B 1 7 ? -15.648 35.125 47.156 1 36.84 7 THR B N 1
ATOM 1404 C CA . THR B 1 7 ? -14.656 34.406 46.375 1 36.84 7 THR B CA 1
ATOM 1405 C C . THR B 1 7 ? -15.203 33.062 45.875 1 36.84 7 THR B C 1
ATOM 1407 O O . THR B 1 7 ? -15.484 32.156 46.688 1 36.84 7 THR B O 1
ATOM 1410 N N . THR B 1 8 ? -16.234 33.031 45.031 1 36.19 8 THR B N 1
ATOM 1411 C CA . THR B 1 8 ? -16.734 31.797 44.438 1 36.19 8 THR B CA 1
ATOM 1412 C C . THR B 1 8 ? -15.594 30.969 43.875 1 36.19 8 THR B C 1
ATOM 1414 O O . THR B 1 8 ? -14.828 31.438 43.031 1 36.19 8 THR B O 1
ATOM 1417 N N . ALA B 1 9 ? -15.117 30.047 44.625 1 31.02 9 ALA B N 1
ATOM 1418 C CA . ALA B 1 9 ? -14.18 28.969 44.344 1 31.02 9 ALA B CA 1
ATOM 1419 C C . ALA B 1 9 ? -14.625 28.172 43.125 1 31.02 9 ALA B C 1
ATOM 1421 O O . ALA B 1 9 ? -15.672 27.516 43.125 1 31.02 9 ALA B O 1
ATOM 1422 N N . ALA B 1 10 ? -14.484 28.766 41.906 1 30.62 10 ALA B N 1
ATOM 1423 C CA . ALA B 1 10 ? -14.711 28.047 40.656 1 30.62 10 ALA B CA 1
ATOM 1424 C C . ALA B 1 10 ? -14.016 26.688 40.656 1 30.62 10 ALA B C 1
ATOM 1426 O O . ALA B 1 10 ? -12.789 26.609 40.812 1 30.62 10 ALA B O 1
ATOM 1427 N N . LEU B 1 11 ? -14.633 25.656 41.25 1 29.62 11 LEU B N 1
ATOM 1428 C CA . LEU B 1 11 ? -14.242 24.25 41.156 1 29.62 11 LEU B CA 1
ATOM 1429 C C . LEU B 1 11 ? -14.078 23.828 39.719 1 29.62 11 LEU B C 1
ATOM 1431 O O . LEU B 1 11 ? -15.016 23.906 38.938 1 29.62 11 LEU B O 1
ATOM 1435 N N . VAL B 1 12 ? -12.961 24.172 39.062 1 29.59 12 VAL B N 1
ATOM 1436 C CA . VAL B 1 12 ? -12.547 23.641 37.75 1 29.59 12 VAL B CA 1
ATOM 1437 C C . VAL B 1 12 ? -12.656 22.125 37.75 1 29.59 12 VAL B C 1
ATOM 1439 O O . VAL B 1 12 ? -11.906 21.438 38.469 1 29.59 12 VAL B O 1
ATOM 1442 N N . LEU B 1 13 ? -13.891 21.531 37.812 1 28.42 13 LEU B N 1
ATOM 1443 C CA . LEU B 1 13 ? -14.094 20.109 37.531 1 28.42 13 LEU B CA 1
ATOM 1444 C C . LEU B 1 13 ? -13.305 19.672 36.312 1 28.42 13 LEU B C 1
ATOM 1446 O O . LEU B 1 13 ? -13.406 20.297 35.25 1 28.42 13 LEU B O 1
ATOM 1450 N N . GLY B 1 14 ? -12.078 19.188 36.438 1 27.34 14 GLY B N 1
ATOM 1451 C CA . GLY B 1 14 ? -11.227 18.453 35.531 1 27.34 14 GLY B CA 1
ATOM 1452 C C . GLY B 1 14 ? -11.961 17.344 34.781 1 27.34 14 GLY B C 1
ATOM 1453 O O . GLY B 1 14 ? -12.258 16.297 35.344 1 27.34 14 GLY B O 1
ATOM 1454 N N . LEU B 1 15 ? -13.102 17.609 34.094 1 29.7 15 LEU B N 1
ATOM 1455 C CA . LEU B 1 15 ? -13.664 16.562 33.25 1 29.7 15 LEU B CA 1
ATOM 1456 C C . LEU B 1 15 ? -12.578 15.891 32.438 1 29.7 15 LEU B C 1
ATOM 1458 O O . LEU B 1 15 ? -11.953 16.547 31.578 1 29.7 15 LEU B O 1
ATOM 1462 N N . GLY B 1 16 ? -11.75 15.023 33 1 27.67 16 GLY B N 1
ATOM 1463 C CA . GLY B 1 16 ? -10.914 14.078 32.281 1 27.67 16 GLY B CA 1
ATOM 1464 C C . GLY B 1 16 ? -11.664 13.352 31.188 1 27.67 16 GLY B C 1
ATOM 1465 O O . GLY B 1 16 ? -12.602 12.602 31.453 1 27.67 16 GLY B O 1
ATOM 1466 N N . LEU B 1 17 ? -12.109 14.047 30.156 1 29.5 17 LEU B N 1
ATOM 1467 C CA . LEU B 1 17 ? -12.586 13.312 28.984 1 29.5 17 LEU B CA 1
ATOM 1468 C C . LEU B 1 17 ? -11.727 12.078 28.719 1 29.5 17 LEU B C 1
ATOM 1470 O O . LEU B 1 17 ? -10.531 12.203 28.438 1 29.5 17 LEU B O 1
ATOM 1474 N N . ALA B 1 18 ? -11.914 11.031 29.516 1 28.55 18 ALA B N 1
ATOM 1475 C CA . ALA B 1 18 ? -11.406 9.711 29.141 1 28.55 18 ALA B CA 1
ATOM 1476 C C . ALA B 1 18 ? -11.703 9.398 27.672 1 28.55 18 ALA B C 1
ATOM 1478 O O . ALA B 1 18 ? -12.867 9.406 27.266 1 28.55 18 ALA B O 1
ATOM 1479 N N . VAL B 1 19 ? -11 9.961 26.812 1 30.28 19 VAL B N 1
ATOM 1480 C CA . VAL B 1 19 ? -11.07 9.445 25.438 1 30.28 19 VAL B CA 1
ATOM 1481 C C . VAL B 1 19 ? -11.055 7.918 25.469 1 30.28 19 VAL B C 1
ATOM 1483 O O . VAL B 1 19 ? -10.156 7.309 26.062 1 30.28 19 VAL B O 1
ATOM 1486 N N . PRO B 1 20 ? -12.18 7.227 25.422 1 29.53 20 PRO B N 1
ATOM 1487 C CA . PRO B 1 20 ? -12.141 5.766 25.312 1 29.53 20 PRO B CA 1
ATOM 1488 C C . PRO B 1 20 ? -11.086 5.281 24.328 1 29.53 20 PRO B C 1
ATOM 1490 O O . PRO B 1 20 ? -10.992 5.801 23.203 1 29.53 20 PRO B O 1
ATOM 1493 N N . VAL B 1 21 ? -9.961 5.039 24.828 1 30 21 VAL B N 1
ATOM 1494 C CA . VAL B 1 21 ? -9.047 4.215 24.047 1 30 21 VAL B CA 1
ATOM 1495 C C . VAL B 1 21 ? -9.805 3.021 23.469 1 30 21 VAL B C 1
ATOM 1497 O O . VAL B 1 21 ? -10.328 2.188 24.203 1 30 21 VAL B O 1
ATOM 1500 N N . PHE B 1 22 ? -10.633 3.162 22.391 1 28.61 22 PHE B N 1
ATOM 1501 C CA . PHE B 1 22 ? -11.133 2.018 21.625 1 28.61 22 PHE B CA 1
ATOM 1502 C C . PHE B 1 22 ? -10.141 0.863 21.688 1 28.61 22 PHE B C 1
ATOM 1504 O O . PHE B 1 22 ? -9.023 0.973 21.172 1 28.61 22 PHE B O 1
ATOM 1511 N N . ALA B 1 23 ? -10.156 0.063 22.688 1 27.94 23 ALA B N 1
ATOM 1512 C CA . ALA B 1 23 ? -9.539 -1.247 22.891 1 27.94 23 ALA B CA 1
ATOM 1513 C C . ALA B 1 23 ? -9.648 -2.098 21.625 1 27.94 23 ALA B C 1
ATOM 1515 O O . ALA B 1 23 ? -10.75 -2.441 21.188 1 27.94 23 ALA B O 1
ATOM 1516 N N . GLN B 1 24 ? -8.773 -1.914 20.625 1 31.16 24 GLN B N 1
ATOM 1517 C CA . GLN B 1 24 ? -8.688 -2.9 19.562 1 31.16 24 GLN B CA 1
ATOM 1518 C C . GLN B 1 24 ? -8.727 -4.32 20.109 1 31.16 24 GLN B C 1
ATOM 1520 O O . GLN B 1 24 ? -7.887 -4.695 20.938 1 31.16 24 GLN B O 1
ATOM 1525 N N . GLN B 1 25 ? -9.891 -4.895 20.25 1 30.39 25 GLN B N 1
ATOM 1526 C CA . GLN B 1 25 ? -10.148 -6.293 20.578 1 30.39 25 GLN B CA 1
ATOM 1527 C C . GLN B 1 25 ? -9.195 -7.215 19.828 1 30.39 25 GLN B C 1
ATOM 1529 O O . GLN B 1 25 ? -9.164 -7.191 18.594 1 30.39 25 GLN B O 1
ATOM 1534 N N . GLN B 1 26 ? -8.016 -7.508 20.328 1 32.94 26 GLN B N 1
ATOM 1535 C CA . GLN B 1 26 ? -7.234 -8.641 19.844 1 32.94 26 GLN B CA 1
ATOM 1536 C C . GLN B 1 26 ? -8.109 -9.883 19.688 1 32.94 26 GLN B C 1
ATOM 1538 O O . GLN B 1 26 ? -8.859 -10.242 20.594 1 32.94 26 GLN B O 1
ATOM 1543 N N . PRO B 1 27 ? -8.578 -10.344 18.5 1 36.12 27 PRO B N 1
ATOM 1544 C CA . PRO B 1 27 ? -9.312 -11.609 18.5 1 36.12 27 PRO B CA 1
ATOM 1545 C C . PRO B 1 27 ? -8.625 -12.695 19.328 1 36.12 27 PRO B C 1
ATOM 1547 O O . PRO B 1 27 ? -7.402 -12.695 19.453 1 36.12 27 PRO B O 1
ATOM 1550 N N . GLY B 1 28 ? -9.266 -13.25 20.328 1 32.5 28 GLY B N 1
ATOM 1551 C CA . GLY B 1 28 ? -8.898 -14.398 21.141 1 32.5 28 GLY B CA 1
ATOM 1552 C C . GLY B 1 28 ? -8.289 -15.531 20.344 1 32.5 28 GLY B C 1
ATOM 1553 O O . GLY B 1 28 ? -8.375 -15.547 19.109 1 32.5 28 GLY B O 1
ATOM 1554 N N . PRO B 1 29 ? -7.602 -16.578 20.906 1 33.41 29 PRO B N 1
ATOM 1555 C CA . PRO B 1 29 ? -6.805 -17.719 20.438 1 33.41 29 PRO B CA 1
ATOM 1556 C C . PRO B 1 29 ? -7.5 -18.5 19.312 1 33.41 29 PRO B C 1
ATOM 1558 O O . PRO B 1 29 ? -6.859 -19.297 18.625 1 33.41 29 PRO B O 1
ATOM 1561 N N . GLY B 1 30 ? -8.75 -18.891 19.438 1 33.62 30 GLY B N 1
ATOM 1562 C CA . GLY B 1 30 ? -9.375 -19.938 18.656 1 33.62 30 GLY B CA 1
ATOM 1563 C C . GLY B 1 30 ? -9.539 -19.578 17.188 1 33.62 30 GLY B C 1
ATOM 1564 O O . GLY B 1 30 ? -10.289 -20.234 16.453 1 33.62 30 GLY B O 1
ATOM 1565 N N . ALA B 1 31 ? -9.539 -18.328 16.812 1 35.91 31 ALA B N 1
ATOM 1566 C CA . ALA B 1 31 ? -9.859 -18.125 15.406 1 35.91 31 ALA B CA 1
ATOM 1567 C C . ALA B 1 31 ? -8.773 -18.719 14.508 1 35.91 31 ALA B C 1
ATOM 1569 O O . ALA B 1 31 ? -7.594 -18.391 14.648 1 35.91 31 ALA B O 1
ATOM 1570 N N . GLY B 1 32 ? -8.836 -19.953 14.148 1 33.09 32 GLY B N 1
ATOM 1571 C CA . GLY B 1 32 ? -8 -20.656 13.188 1 33.09 32 GLY B CA 1
ATOM 1572 C C . GLY B 1 32 ? -7.633 -19.797 11.984 1 33.09 32 GLY B C 1
ATOM 1573 O O . GLY B 1 32 ? -8.297 -18.797 11.703 1 33.09 32 GLY B O 1
ATOM 1574 N N . PRO B 1 33 ? -6.32 -19.766 11.508 1 37.41 33 PRO B N 1
ATOM 1575 C CA . PRO B 1 33 ? -5.836 -18.938 10.398 1 37.41 33 PRO B CA 1
ATOM 1576 C C . PRO B 1 33 ? -6.691 -19.094 9.141 1 37.41 33 PRO B C 1
ATOM 1578 O O . PRO B 1 33 ? -6.344 -19.859 8.242 1 37.41 33 PRO B O 1
ATOM 1581 N N . GLY B 1 34 ? -7.887 -19.406 9.086 1 36.75 34 GLY B N 1
ATOM 1582 C CA . GLY B 1 34 ? -8.508 -19.375 7.773 1 36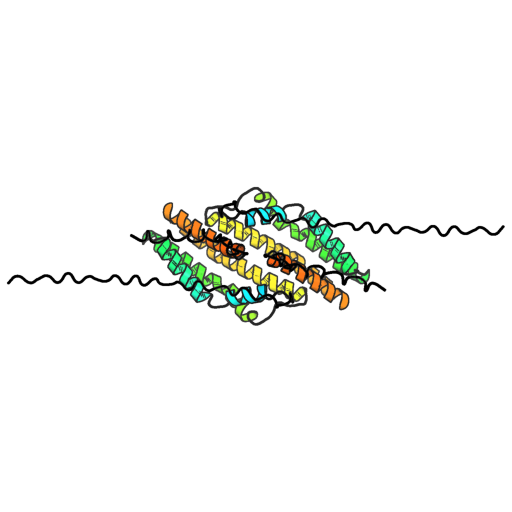.75 34 GLY B CA 1
ATOM 1583 C C . GLY B 1 34 ? -8.109 -18.156 6.965 1 36.75 34 GLY B C 1
ATOM 1584 O O . GLY B 1 34 ? -7.355 -17.297 7.445 1 36.75 34 GLY B O 1
ATOM 1585 N N . PRO B 1 35 ? -8.453 -17.859 5.656 1 44.41 35 PRO B N 1
ATOM 1586 C CA . PRO B 1 35 ? -8.172 -16.625 4.906 1 44.41 35 PRO B CA 1
ATOM 1587 C C . PRO B 1 35 ? -8.141 -15.391 5.797 1 44.41 35 PRO B C 1
ATOM 1589 O O . PRO B 1 35 ? -9.078 -15.156 6.57 1 44.41 35 PRO B O 1
ATOM 1592 N N . GLY B 1 36 ? -7.113 -14.961 6.426 1 43 36 GLY B N 1
ATOM 1593 C CA . GLY B 1 36 ? -6.898 -14.25 7.676 1 43 36 GLY B CA 1
ATOM 1594 C C . GLY B 1 36 ? -7.746 -13 7.797 1 43 36 GLY B C 1
ATOM 1595 O O . GLY B 1 36 ? -7.93 -12.266 6.82 1 43 36 GLY B O 1
ATOM 1596 N N . PRO B 1 37 ? -8.844 -12.898 8.547 1 47.03 37 PRO B N 1
ATOM 1597 C CA . PRO B 1 37 ? -9.836 -11.898 8.953 1 47.03 37 PRO B CA 1
ATOM 1598 C C . PRO B 1 37 ? -9.266 -10.484 8.969 1 47.03 37 PRO B C 1
ATOM 1600 O O . PRO B 1 37 ? -10.023 -9.508 8.898 1 47.03 37 PRO B O 1
ATOM 1603 N N . ASP B 1 38 ? -7.98 -10.391 8.844 1 51.56 38 ASP B N 1
ATOM 1604 C CA . ASP B 1 38 ? -7.484 -9.07 9.242 1 51.56 38 ASP B CA 1
ATOM 1605 C C . ASP B 1 38 ? -7.594 -8.078 8.094 1 51.56 38 ASP B C 1
ATOM 1607 O O . ASP B 1 38 ? -7.996 -6.93 8.289 1 51.56 38 ASP B O 1
ATOM 1611 N N . GLY B 1 39 ? -7.352 -8.594 6.746 1 58.31 39 GLY B N 1
ATOM 1612 C CA . GLY B 1 39 ? -7.488 -7.645 5.652 1 58.31 39 GLY B CA 1
ATOM 1613 C C . GLY B 1 39 ? -8.906 -7.133 5.484 1 58.31 39 GLY B C 1
ATOM 1614 O O . GLY B 1 39 ? -9.117 -5.938 5.277 1 58.31 39 GLY B O 1
ATOM 1615 N N . GLY B 1 40 ? -9.844 -8.07 5.605 1 62.19 40 GLY B N 1
ATOM 1616 C CA . GLY B 1 40 ? -11.242 -7.688 5.5 1 62.19 40 GLY B CA 1
ATOM 1617 C C . GLY B 1 40 ? -11.695 -6.754 6.605 1 62.19 40 GLY B C 1
ATOM 1618 O O . GLY B 1 40 ? -12.391 -5.766 6.348 1 62.19 40 GLY B O 1
ATOM 1619 N N . ARG B 1 41 ? -11.172 -7.043 7.766 1 68.31 41 ARG B N 1
ATOM 1620 C CA . ARG B 1 41 ? -11.578 -6.219 8.898 1 68.31 41 ARG B CA 1
ATOM 1621 C C . ARG B 1 41 ? -11 -4.812 8.789 1 68.31 41 ARG B C 1
ATOM 1623 O O . ARG B 1 41 ? -11.703 -3.828 9.039 1 68.31 41 ARG B O 1
ATOM 1630 N N . HIS B 1 42 ? -9.75 -4.836 8.297 1 74.44 42 HIS B N 1
ATOM 1631 C CA . HIS B 1 42 ? -9.102 -3.535 8.164 1 74.44 42 HIS B CA 1
ATOM 1632 C C . HIS B 1 42 ? -9.773 -2.689 7.09 1 74.44 42 HIS B C 1
ATOM 1634 O O . HIS B 1 42 ? -10.039 -1.503 7.301 1 74.44 42 HIS B O 1
ATOM 1640 N N . PHE B 1 43 ? -10.125 -3.375 6.074 1 77.69 43 PHE B N 1
ATOM 1641 C CA . PHE B 1 43 ? -10.781 -2.668 4.98 1 77.69 43 PHE B CA 1
ATOM 1642 C C . PHE B 1 43 ? -12.164 -2.184 5.41 1 77.69 43 PHE B C 1
ATOM 1644 O O . PHE B 1 43 ? -12.57 -1.069 5.074 1 77.69 43 PHE B O 1
ATOM 1651 N N . SER B 1 44 ? -12.836 -2.99 6.168 1 78.19 44 SER B N 1
ATOM 1652 C CA . SER B 1 44 ? -14.164 -2.617 6.648 1 78.19 44 SER B CA 1
ATOM 1653 C C . SER B 1 44 ? -14.102 -1.403 7.57 1 78.19 44 SER B C 1
ATOM 1655 O O . SER B 1 44 ? -14.953 -0.517 7.5 1 78.19 44 SER B O 1
ATOM 1657 N N . ARG B 1 45 ? -13.133 -1.338 8.344 1 79.19 45 ARG B N 1
ATOM 1658 C CA . ARG B 1 45 ? -12.945 -0.211 9.258 1 79.19 45 ARG B CA 1
ATOM 1659 C C . ARG B 1 45 ? -12.617 1.064 8.484 1 79.19 45 ARG B C 1
ATOM 1661 O O . ARG B 1 45 ? -13.125 2.141 8.82 1 79.19 45 ARG B O 1
ATOM 1668 N N . MET B 1 46 ? -11.812 0.839 7.516 1 80.94 46 MET B N 1
ATOM 1669 C CA . MET B 1 46 ? -11.445 1.967 6.664 1 80.94 46 MET B CA 1
ATOM 1670 C C . MET B 1 46 ? -12.68 2.561 5.988 1 80.94 46 MET B C 1
ATOM 1672 O O . MET B 1 46 ? -12.766 3.775 5.801 1 80.94 46 MET B O 1
ATOM 1676 N N . CYS B 1 47 ? -13.664 1.753 5.719 1 87.69 47 CYS B N 1
ATOM 1677 C CA . CYS B 1 47 ? -14.859 2.178 5 1 87.69 47 CYS B CA 1
ATOM 1678 C C . CYS B 1 47 ? -15.867 2.816 5.949 1 87.69 47 CYS B C 1
ATOM 1680 O O . CYS B 1 47 ? -16.766 3.535 5.516 1 87.69 47 CYS B O 1
ATOM 1682 N N . GLU B 1 48 ? -15.633 2.484 7.191 1 86 48 GLU B N 1
ATOM 1683 C CA . GLU B 1 48 ? -16.578 3.02 8.164 1 86 48 GLU B CA 1
ATOM 1684 C C . GLU B 1 48 ? -16.172 4.426 8.609 1 86 48 GLU B C 1
ATOM 1686 O O . GLU B 1 48 ? -15.016 4.672 8.938 1 86 48 GLU B O 1
ATOM 1691 N N . ASP B 1 49 ? -17.031 5.355 8.492 1 88.94 49 ASP B N 1
ATOM 1692 C CA . ASP B 1 49 ? -16.938 6.711 9.031 1 88.94 49 ASP B CA 1
ATOM 1693 C C . ASP B 1 49 ? -15.742 7.457 8.445 1 88.94 49 ASP B C 1
ATOM 1695 O O . ASP B 1 49 ? -15.07 8.211 9.148 1 88.94 49 ASP B O 1
ATOM 1699 N N . GLN B 1 50 ? -15.406 7.184 7.238 1 89.62 50 GLN B N 1
ATOM 1700 C CA . GLN B 1 50 ? -14.281 7.82 6.566 1 89.62 50 GLN B CA 1
ATOM 1701 C C . GLN B 1 50 ? -14.406 9.344 6.605 1 89.62 50 GLN B C 1
ATOM 1703 O O . GLN B 1 50 ? -13.445 10.039 6.941 1 89.62 50 GLN B O 1
ATOM 1708 N N . ASP B 1 51 ? -15.617 9.836 6.344 1 90.75 51 ASP B N 1
ATOM 1709 C CA . ASP B 1 51 ? -15.859 11.273 6.297 1 90.75 51 ASP B CA 1
ATOM 1710 C C . ASP B 1 51 ? -15.688 11.906 7.68 1 90.75 51 ASP B C 1
ATOM 1712 O O . ASP B 1 51 ? -15.086 12.977 7.809 1 90.75 51 ASP B O 1
ATOM 1716 N N . ALA B 1 52 ? -16.25 11.266 8.641 1 92.75 52 ALA B N 1
ATOM 1717 C CA . ALA B 1 52 ? -16.141 11.766 10.008 1 92.75 52 ALA B CA 1
ATOM 1718 C C . ALA B 1 52 ? -14.695 11.75 10.484 1 92.75 52 ALA B C 1
ATOM 1720 O O . ALA B 1 52 ? -14.242 12.695 11.133 1 92.75 52 ALA B O 1
ATOM 1721 N N . ARG B 1 53 ? -14 10.727 10.109 1 92.75 53 ARG B N 1
ATOM 1722 C CA . ARG B 1 53 ? -12.594 10.617 10.492 1 92.75 53 ARG B CA 1
ATOM 1723 C C . ARG B 1 53 ? -11.766 11.719 9.828 1 92.75 53 ARG B C 1
ATOM 1725 O O . ARG B 1 53 ? -10.938 12.352 10.484 1 92.75 53 ARG B O 1
ATOM 1732 N N . LEU B 1 54 ? -12.008 11.938 8.578 1 94.62 54 LEU B N 1
ATOM 1733 C CA . LEU B 1 54 ? -11.281 12.984 7.871 1 94.62 54 LEU B CA 1
ATOM 1734 C C . LEU B 1 54 ? -11.594 14.352 8.461 1 94.62 54 LEU B C 1
ATOM 1736 O O . LEU B 1 54 ? -10.695 15.18 8.641 1 94.62 54 LEU B O 1
ATOM 1740 N N . ALA B 1 55 ? -12.875 14.633 8.727 1 95.56 55 ALA B N 1
ATOM 1741 C CA . ALA B 1 55 ? -13.273 15.906 9.328 1 95.56 55 ALA B CA 1
ATOM 1742 C C . ALA B 1 55 ? -12.57 16.125 10.664 1 95.56 55 ALA B C 1
ATOM 1744 O O . ALA B 1 55 ? -12.109 17.234 10.953 1 95.56 55 ALA B O 1
ATOM 1745 N N . GLY B 1 56 ? -12.5 15.07 11.469 1 95.06 56 GLY B N 1
ATOM 1746 C CA . GLY B 1 56 ? -11.789 15.148 12.734 1 95.06 56 GLY B CA 1
ATOM 1747 C C . GLY B 1 56 ? -10.305 15.422 12.57 1 95.06 56 GLY B C 1
ATOM 1748 O O . GLY B 1 56 ? -9.742 16.266 13.281 1 95.06 56 GLY B O 1
ATOM 1749 N N . MET B 1 57 ? -9.711 14.773 11.633 1 93.81 57 MET B N 1
ATOM 1750 C CA . MET B 1 57 ? -8.289 14.961 11.367 1 93.81 57 MET B CA 1
ATOM 1751 C C . MET B 1 57 ? -8.008 16.375 10.891 1 93.81 57 MET B C 1
ATOM 1753 O O . MET B 1 57 ? -7.043 17 11.328 1 93.81 57 MET B O 1
ATOM 1757 N N . LEU B 1 58 ? -8.812 16.828 10.039 1 96.69 58 LEU B N 1
ATOM 1758 C CA . LEU B 1 58 ? -8.625 18.172 9.508 1 96.69 58 LEU B CA 1
ATOM 1759 C C . LEU B 1 58 ? -8.805 19.219 10.602 1 96.69 58 LEU B C 1
ATOM 1761 O O . LEU B 1 58 ? -8.031 20.172 10.688 1 96.69 58 LEU B O 1
ATOM 1765 N N . ALA B 1 59 ? -9.836 19.109 11.453 1 96.81 59 ALA B N 1
ATOM 1766 C CA . ALA B 1 59 ? -10.055 20.031 12.562 1 96.81 59 ALA B C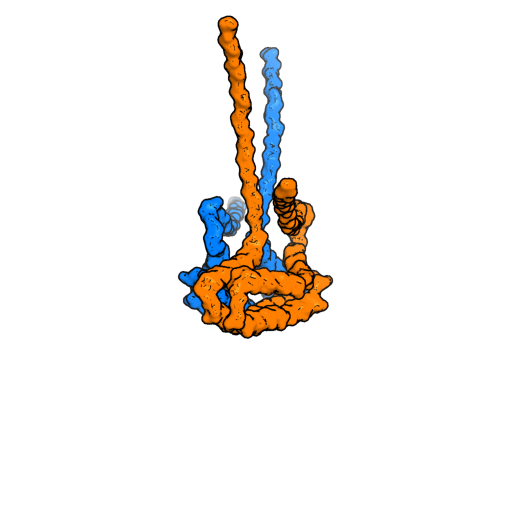A 1
ATOM 1767 C C . ALA B 1 59 ? -8.883 20.016 13.531 1 96.81 59 ALA B C 1
ATOM 1769 O O . ALA B 1 59 ? -8.414 21.062 13.969 1 96.81 59 ALA B O 1
ATOM 1770 N N . TYR B 1 60 ? -8.469 18.828 13.812 1 95.62 60 TYR B N 1
ATOM 1771 C CA . TYR B 1 60 ? -7.328 18.656 14.703 1 95.62 60 TYR B CA 1
ATOM 1772 C C . TYR B 1 60 ? -6.086 19.328 14.125 1 95.62 60 TYR B C 1
ATOM 1774 O O . TYR B 1 60 ? -5.418 20.094 14.812 1 95.62 60 TYR B O 1
ATOM 1782 N N . ALA B 1 61 ? -5.73 19.016 12.898 1 95.81 61 ALA B N 1
ATOM 1783 C CA . ALA B 1 61 ? -4.555 19.578 12.242 1 95.81 61 ALA B CA 1
ATOM 1784 C C . ALA B 1 61 ? -4.629 21.109 12.188 1 95.81 61 ALA B C 1
ATOM 1786 O O . ALA B 1 61 ? -3.633 21.797 12.422 1 95.81 61 ALA B O 1
ATOM 1787 N N . GLU B 1 62 ? -5.781 21.562 11.82 1 97 62 GLU B N 1
ATOM 1788 C CA . GLU B 1 62 ? -5.953 23.016 11.75 1 97 62 GLU B CA 1
ATOM 1789 C C . GLU B 1 62 ? -5.645 23.672 13.086 1 97 62 GLU B C 1
ATOM 1791 O O . GLU B 1 62 ? -4.969 24.703 13.133 1 97 62 GLU B O 1
ATOM 1796 N N . LYS B 1 63 ? -6.148 23.156 14.125 1 96.25 63 LYS B N 1
ATOM 1797 C CA . LYS B 1 63 ? -5.93 23.688 15.469 1 96.25 63 LYS B CA 1
ATOM 1798 C C . LYS B 1 63 ? -4.465 23.547 15.883 1 96.25 63 LYS B C 1
ATOM 1800 O O . LYS B 1 63 ? -3.865 24.484 16.391 1 96.25 63 LYS B O 1
ATOM 1805 N N . LYS B 1 64 ? -3.941 22.391 15.641 1 95.88 64 LYS B N 1
ATOM 1806 C CA . LYS B 1 64 ? -2.564 22.125 16.047 1 95.88 64 LYS B CA 1
ATOM 1807 C C . LYS B 1 64 ? -1.579 22.984 15.266 1 95.88 64 LYS B C 1
ATOM 1809 O O . LYS B 1 64 ? -0.554 23.406 15.797 1 95.88 64 LYS B O 1
ATOM 1814 N N . LEU B 1 65 ? -1.84 23.25 14.062 1 97.62 65 LEU B N 1
ATOM 1815 C CA . LEU B 1 65 ? -0.961 24.047 13.219 1 97.62 65 LEU B CA 1
ATOM 1816 C C . LEU B 1 65 ? -1.181 25.547 13.469 1 97.62 65 LEU B C 1
ATOM 1818 O O . LEU B 1 65 ? -0.373 26.375 13.047 1 97.62 65 LEU B O 1
ATOM 1822 N N . ASN B 1 66 ? -2.24 25.875 14.242 1 97.56 66 ASN B N 1
ATOM 1823 C CA . ASN B 1 66 ? -2.562 27.266 14.508 1 97.56 66 ASN B CA 1
ATOM 1824 C C . ASN B 1 66 ? -2.578 28.094 13.227 1 97.56 66 ASN B C 1
ATOM 1826 O O . ASN B 1 66 ? -1.896 29.125 13.141 1 97.56 66 ASN B O 1
ATOM 1830 N N . ILE B 1 67 ? -3.324 27.641 12.25 1 98.19 67 ILE B N 1
ATOM 1831 C CA . ILE B 1 67 ? -3.387 28.266 10.938 1 98.19 67 ILE B CA 1
ATOM 1832 C C . ILE B 1 67 ? -3.756 29.734 11.086 1 98.19 67 ILE B C 1
ATOM 1834 O O . ILE B 1 67 ? -4.73 30.078 11.766 1 98.19 67 ILE B O 1
ATOM 1838 N N . THR B 1 68 ? -2.955 30.562 10.477 1 97.31 68 THR B N 1
ATOM 1839 C CA . THR B 1 68 ? -3.18 32 10.539 1 97.31 68 THR B CA 1
ATOM 1840 C C . THR B 1 68 ? -4.059 32.469 9.383 1 97.31 68 THR B C 1
ATOM 1842 O O . THR B 1 68 ? -4.336 31.688 8.461 1 97.31 68 THR B O 1
ATOM 1845 N N . ASP B 1 69 ? -4.422 33.75 9.43 1 97.06 69 ASP B N 1
ATOM 1846 C CA . ASP B 1 69 ? -5.238 34.344 8.367 1 97.06 69 ASP B CA 1
ATOM 1847 C C . ASP B 1 69 ? -4.496 34.312 7.035 1 97.06 69 ASP B C 1
ATOM 1849 O O . ASP B 1 69 ? -5.109 34.156 5.98 1 97.06 69 ASP B O 1
ATOM 1853 N N . GLN B 1 70 ? -3.178 34.531 6.98 1 97.19 70 GLN B N 1
ATOM 1854 C CA . GLN B 1 70 ? -2.365 34.562 5.77 1 97.19 70 GLN B CA 1
ATOM 1855 C C . GLN B 1 70 ? -2.268 33.156 5.145 1 97.19 70 GLN B C 1
ATOM 1857 O O . GLN B 1 70 ? -2.002 33.031 3.949 1 97.19 70 GLN B O 1
ATOM 1862 N N . GLN B 1 71 ? -2.537 32.188 6.031 1 97.81 71 GLN B N 1
ATOM 1863 C CA . GLN B 1 71 ? -2.396 30.812 5.598 1 97.81 71 GLN B CA 1
ATOM 1864 C C . GLN B 1 71 ? -3.754 30.203 5.254 1 97.81 71 GLN B C 1
ATOM 1866 O O . GLN B 1 71 ? -3.826 29.078 4.738 1 97.81 71 GLN B O 1
ATOM 1871 N N . ARG B 1 72 ? -4.801 30.891 5.422 1 98.06 72 ARG B N 1
ATOM 1872 C CA . ARG B 1 72 ? -6.156 30.359 5.383 1 98.06 72 ARG B CA 1
ATOM 1873 C C . ARG B 1 72 ? -6.496 29.828 3.99 1 98.06 72 ARG B C 1
ATOM 1875 O O . ARG B 1 72 ? -7.117 28.766 3.854 1 98.06 72 ARG B O 1
ATOM 1882 N N . ALA B 1 73 ? -6.145 30.547 3.004 1 98.5 73 ALA B N 1
ATOM 1883 C CA . ALA B 1 73 ? -6.438 30.109 1.64 1 98.5 73 ALA B CA 1
ATOM 1884 C C . ALA B 1 73 ? -5.746 28.781 1.323 1 98.5 73 ALA B C 1
ATOM 1886 O O . ALA B 1 73 ? -6.352 27.891 0.728 1 98.5 73 ALA B O 1
ATOM 1887 N N . ALA B 1 74 ? -4.469 28.641 1.651 1 98.56 74 ALA B N 1
ATOM 1888 C CA . ALA B 1 74 ? -3.721 27.406 1.433 1 98.56 74 ALA B CA 1
ATOM 1889 C C . ALA B 1 74 ? -4.316 26.266 2.236 1 98.56 74 ALA B C 1
ATOM 1891 O O . ALA B 1 74 ? -4.391 25.125 1.748 1 98.56 74 ALA B O 1
ATOM 1892 N N . TRP B 1 75 ? -4.703 26.547 3.463 1 98.69 75 TRP B N 1
ATOM 1893 C CA . TRP B 1 75 ? -5.344 25.531 4.289 1 98.69 75 TRP B CA 1
ATOM 1894 C C . TRP B 1 75 ? -6.633 25.031 3.639 1 98.69 75 TRP B C 1
ATOM 1896 O O . TRP B 1 75 ? -6.883 23.828 3.58 1 98.69 75 TRP B O 1
ATOM 1906 N N . THR B 1 76 ? -7.449 25.984 3.203 1 98.69 76 THR B N 1
ATOM 1907 C CA . THR B 1 76 ? -8.727 25.641 2.592 1 98.69 76 THR B CA 1
ATOM 1908 C C . THR B 1 76 ? -8.516 24.766 1.364 1 98.69 76 THR B C 1
ATOM 1910 O O . THR B 1 76 ? -9.227 23.766 1.172 1 98.69 76 THR B O 1
ATOM 1913 N N . LYS B 1 77 ? -7.543 25.094 0.582 1 98.75 77 LYS B N 1
ATOM 1914 C CA . LYS B 1 77 ? -7.211 24.281 -0.586 1 98.75 77 LYS B CA 1
ATOM 1915 C C . LYS B 1 77 ? -6.805 22.875 -0.177 1 98.75 77 LYS B C 1
ATOM 1917 O O . LYS B 1 77 ? -7.207 21.891 -0.813 1 98.75 77 LYS B O 1
ATOM 1922 N N . PHE B 1 78 ? -5.988 22.75 0.869 1 98.56 78 PHE B N 1
ATOM 1923 C CA . PHE B 1 78 ? -5.559 21.453 1.382 1 98.56 78 PHE B CA 1
ATOM 1924 C C . PHE B 1 78 ? -6.754 20.656 1.884 1 98.56 78 PHE B C 1
ATOM 1926 O O . PHE B 1 78 ? -6.902 19.484 1.543 1 98.56 78 PHE B O 1
ATOM 1933 N N . ALA B 1 79 ? -7.547 21.281 2.652 1 98.38 79 ALA B N 1
ATOM 1934 C CA . ALA B 1 79 ? -8.719 20.609 3.219 1 98.38 79 ALA B CA 1
ATOM 1935 C C . ALA B 1 79 ? -9.664 20.125 2.121 1 98.38 79 ALA B C 1
ATOM 1937 O O . ALA B 1 79 ? -10.195 19.016 2.193 1 98.38 79 ALA B O 1
ATOM 1938 N N . ASP B 1 80 ? -9.914 21 1.131 1 98.44 80 ASP B N 1
ATOM 1939 C CA . ASP B 1 80 ? -10.781 20.625 0.015 1 98.44 80 ASP B CA 1
ATOM 1940 C C . ASP B 1 80 ? -10.195 19.438 -0.749 1 98.44 80 ASP B C 1
ATOM 1942 O O . ASP B 1 80 ? -10.93 18.531 -1.148 1 98.44 80 ASP B O 1
ATOM 1946 N N . ALA B 1 81 ? -8.891 19.484 -1.009 1 98.44 81 ALA B N 1
ATOM 1947 C CA . ALA B 1 81 ? -8.227 18.375 -1.679 1 98.44 81 ALA B CA 1
ATOM 1948 C C . ALA B 1 81 ? -8.352 17.078 -0.865 1 98.44 81 ALA B C 1
ATOM 1950 O O . ALA B 1 81 ? -8.578 16 -1.425 1 98.44 81 ALA B O 1
ATOM 1951 N N . ALA B 1 82 ? -8.133 17.156 0.467 1 97.62 82 ALA B N 1
ATOM 1952 C CA . ALA B 1 82 ? -8.273 16 1.351 1 97.62 82 ALA B CA 1
ATOM 1953 C C . ALA B 1 82 ? -9.68 15.422 1.265 1 97.62 82 ALA B C 1
ATOM 1955 O O . ALA B 1 82 ? -9.852 14.203 1.175 1 97.62 82 ALA B O 1
ATOM 1956 N N . LYS B 1 83 ? -10.664 16.297 1.217 1 97.31 83 LYS B N 1
ATOM 1957 C CA . LYS B 1 83 ? -12.047 15.852 1.116 1 97.31 83 LYS B CA 1
ATOM 1958 C C . LYS B 1 83 ? -12.32 15.18 -0.231 1 97.31 83 LYS B C 1
ATOM 1960 O O . LYS B 1 83 ? -12.945 14.125 -0.292 1 97.31 83 LYS B O 1
ATOM 1965 N N . ALA B 1 84 ? -11.898 15.82 -1.261 1 97.25 84 ALA B N 1
ATOM 1966 C CA . ALA B 1 84 ? -12.102 15.289 -2.605 1 97.25 84 ALA B CA 1
ATOM 1967 C C . ALA B 1 84 ? -11.367 13.961 -2.787 1 97.25 84 ALA B C 1
ATOM 1969 O O . ALA B 1 84 ? -11.789 13.117 -3.582 1 97.25 84 ALA B O 1
ATOM 1970 N N . SER B 1 85 ? -10.273 13.773 -2.035 1 96.69 85 SER B N 1
ATOM 1971 C CA . SER B 1 85 ? -9.438 12.586 -2.182 1 96.69 85 SER B CA 1
ATOM 1972 C C . SER B 1 85 ? -10.141 11.344 -1.653 1 96.69 85 SER B C 1
ATOM 1974 O O . SER B 1 85 ? -9.695 10.219 -1.896 1 96.69 85 SER B O 1
ATOM 1976 N N . GLN B 1 86 ? -11.258 11.445 -1.029 1 95.62 86 GLN B N 1
ATOM 1977 C CA . GLN B 1 86 ? -11.961 10.305 -0.446 1 95.62 86 GLN B CA 1
ATOM 1978 C C . GLN B 1 86 ? -12.75 9.547 -1.506 1 95.62 86 GLN B C 1
ATOM 1980 O O . GLN B 1 86 ? -13.172 8.406 -1.279 1 95.62 86 GLN B O 1
ATOM 1985 N N . LYS B 1 87 ? -12.984 10.18 -2.621 1 95.56 87 LYS B N 1
ATOM 1986 C CA . LYS B 1 87 ? -13.914 9.641 -3.607 1 95.56 87 LYS B CA 1
ATOM 1987 C C . LYS B 1 87 ? -13.469 8.266 -4.09 1 95.56 87 LYS B C 1
ATOM 1989 O O . LYS B 1 87 ? -14.266 7.324 -4.121 1 95.56 87 LYS B O 1
ATOM 1994 N N . PRO B 1 88 ? -12.195 8.078 -4.465 1 94.69 88 PRO B N 1
ATOM 1995 C CA . PRO B 1 88 ? -11.789 6.75 -4.918 1 94.69 88 PRO B CA 1
ATOM 1996 C C . PRO B 1 88 ? -12.008 5.672 -3.857 1 94.69 88 PRO B C 1
ATOM 1998 O O . PRO B 1 88 ? -12.445 4.562 -4.176 1 94.69 88 PRO B O 1
ATOM 2001 N N . THR B 1 89 ? -11.68 5.984 -2.641 1 93.12 89 THR B N 1
ATOM 2002 C CA . THR B 1 89 ? -11.891 5.027 -1.56 1 93.12 89 THR B CA 1
ATOM 2003 C C . THR B 1 89 ? -13.375 4.789 -1.326 1 93.12 89 THR B C 1
ATOM 2005 O O . THR B 1 89 ? -13.797 3.656 -1.085 1 93.12 89 THR B O 1
ATOM 2008 N N . GLN B 1 90 ? -14.117 5.816 -1.375 1 94 90 GLN B N 1
ATOM 2009 C CA . GLN B 1 90 ? -15.562 5.684 -1.235 1 94 90 GLN B CA 1
ATOM 2010 C C . GLN B 1 90 ? -16.141 4.777 -2.318 1 94 90 GLN B C 1
ATOM 2012 O O . GLN B 1 90 ? -17.016 3.961 -2.047 1 94 90 GLN B O 1
ATOM 2017 N N . ASP B 1 91 ? -15.688 4.926 -3.539 1 94.44 91 ASP B N 1
ATOM 2018 C CA . ASP B 1 91 ? -16.141 4.078 -4.641 1 94.44 91 ASP B CA 1
ATOM 2019 C C . ASP B 1 91 ? -15.773 2.617 -4.398 1 94.44 91 ASP B C 1
ATOM 2021 O O . ASP B 1 91 ? -16.578 1.72 -4.656 1 94.44 91 ASP B O 1
ATOM 2025 N N . LEU B 1 92 ? -14.602 2.4 -3.916 1 93.25 92 LEU B N 1
ATOM 2026 C CA . LEU B 1 92 ? -14.156 1.051 -3.586 1 93.25 92 LEU B CA 1
ATOM 2027 C C . LEU B 1 92 ? -15.031 0.439 -2.5 1 93.25 92 LEU B C 1
ATOM 2029 O O . LEU B 1 92 ? -15.438 -0.723 -2.602 1 93.25 92 LEU B O 1
ATOM 2033 N N . CYS B 1 93 ? -15.289 1.184 -1.471 1 92.69 93 CYS B N 1
ATOM 2034 C CA . CYS B 1 93 ? -16.109 0.714 -0.362 1 92.69 93 CYS B CA 1
ATOM 2035 C C . CYS B 1 93 ? -17.516 0.377 -0.835 1 92.69 93 CYS B C 1
ATOM 2037 O O . CYS B 1 93 ? -18.094 -0.626 -0.413 1 92.69 93 CYS B O 1
ATOM 2039 N N . ALA B 1 94 ? -18.094 1.197 -1.605 1 92.88 94 ALA B N 1
ATOM 2040 C CA . ALA B 1 94 ? -19.422 0.953 -2.135 1 92.88 94 ALA B CA 1
ATOM 2041 C C . ALA B 1 94 ? -19.484 -0.37 -2.895 1 92.88 94 ALA B C 1
ATOM 2043 O O . ALA B 1 94 ? -20.484 -1.087 -2.832 1 92.88 94 ALA B O 1
ATOM 2044 N N . LYS B 1 95 ? -18.422 -0.68 -3.482 1 92.56 95 LYS B N 1
ATOM 2045 C CA . LYS B 1 95 ? -18.375 -1.864 -4.336 1 92.56 95 LYS B CA 1
ATOM 2046 C C . LYS B 1 95 ? -18.031 -3.111 -3.533 1 92.56 95 LYS B C 1
ATOM 2048 O O . LYS B 1 95 ? -18.547 -4.195 -3.797 1 92.56 95 LYS B O 1
ATOM 2053 N N . TYR B 1 96 ? -17.141 -2.881 -2.463 1 91.5 96 TYR B N 1
ATOM 2054 C CA . TYR B 1 96 ? -16.5 -4.086 -1.951 1 91.5 96 TYR B CA 1
ATOM 2055 C C . TYR B 1 96 ? -16.703 -4.219 -0.447 1 91.5 96 TYR B C 1
ATOM 2057 O O . TYR B 1 96 ? -16.344 -5.238 0.147 1 91.5 96 TYR B O 1
ATOM 2065 N N . LYS B 1 97 ? -17.188 -3.332 0.238 1 86.31 97 LYS B N 1
ATOM 2066 C CA . LYS B 1 97 ? -17.203 -3.305 1.698 1 86.31 97 LYS B CA 1
ATOM 2067 C C . LYS B 1 97 ? -17.828 -4.578 2.268 1 86.31 97 LYS B C 1
ATOM 2069 O O . LYS B 1 97 ? -17.375 -5.086 3.297 1 86.31 97 LYS B O 1
ATOM 2074 N N . ASP B 1 98 ? -18.734 -5.211 1.659 1 85.81 98 ASP B N 1
ATOM 2075 C CA . ASP B 1 98 ? -19.438 -6.375 2.182 1 85.81 98 ASP B CA 1
ATOM 2076 C C . ASP B 1 98 ? -19.016 -7.648 1.447 1 85.81 98 ASP B C 1
ATOM 2078 O O . ASP B 1 98 ? -19.672 -8.688 1.572 1 85.81 98 ASP B O 1
ATOM 2082 N N . GLN B 1 99 ? -17.953 -7.492 0.724 1 87.44 99 GLN B N 1
ATOM 2083 C CA . GLN B 1 99 ? -17.453 -8.641 -0.027 1 87.44 99 GLN B CA 1
ATOM 2084 C C . GLN B 1 99 ? -16.109 -9.117 0.523 1 87.44 99 GLN B C 1
ATOM 2086 O O . GLN B 1 99 ? -15.188 -8.328 0.69 1 87.44 99 GLN B O 1
ATOM 2091 N N . PRO B 1 100 ? -16.125 -10.352 0.82 1 86.31 100 PRO B N 1
ATOM 2092 C CA . PRO B 1 100 ? -14.812 -10.875 1.222 1 86.31 100 PRO B CA 1
ATOM 2093 C C . PRO B 1 100 ? -13.781 -10.82 0.095 1 86.31 100 PRO B C 1
ATOM 2095 O O . PRO B 1 100 ? -14.148 -10.656 -1.072 1 86.31 100 PRO B O 1
ATOM 2098 N N . MET B 1 101 ? -12.539 -10.945 0.451 1 86.38 101 MET B N 1
ATOM 2099 C CA . MET B 1 101 ? -11.508 -11.039 -0.577 1 86.38 101 MET B CA 1
ATOM 2100 C C . MET B 1 101 ? -11.719 -12.273 -1.447 1 86.38 101 MET B C 1
ATOM 2102 O O . MET B 1 101 ? -12.008 -13.359 -0.936 1 86.38 101 MET B O 1
ATOM 2106 N N . PRO B 1 102 ? -11.562 -12.117 -2.727 1 89.81 102 PRO B N 1
ATOM 2107 C CA . PRO B 1 102 ? -11.773 -13.266 -3.615 1 89.81 102 PRO B CA 1
ATOM 2108 C C . PRO B 1 102 ? -10.75 -14.383 -3.389 1 89.81 102 PRO B C 1
ATOM 2110 O O . PRO B 1 102 ? -9.586 -14.102 -3.1 1 89.81 102 PRO B O 1
ATOM 2113 N N . ALA B 1 103 ? -11.211 -15.562 -3.617 1 87.56 103 ALA B N 1
ATOM 2114 C CA . ALA B 1 103 ? -10.336 -16.719 -3.467 1 87.56 103 ALA B CA 1
ATOM 2115 C C . ALA B 1 103 ? -9.516 -16.953 -4.73 1 87.56 103 ALA B C 1
ATOM 2117 O O . ALA B 1 103 ? -8.344 -17.344 -4.656 1 87.56 103 ALA B O 1
ATOM 2118 N N . ALA B 1 104 ? -10.188 -16.719 -5.863 1 95.19 104 ALA B N 1
ATOM 2119 C CA . ALA B 1 104 ? -9.516 -16.953 -7.137 1 95.19 104 ALA B CA 1
ATOM 2120 C C . ALA B 1 104 ? -8.453 -15.898 -7.406 1 95.19 104 ALA B C 1
ATOM 2122 O O . ALA B 1 104 ? -8.719 -14.703 -7.273 1 95.19 104 ALA B O 1
ATOM 2123 N N . ALA B 1 105 ? -7.32 -16.25 -7.836 1 94.75 105 ALA B N 1
ATOM 2124 C CA . ALA B 1 105 ? -6.137 -15.414 -7.973 1 94.75 105 ALA B CA 1
ATOM 2125 C C . ALA B 1 105 ? -6.406 -14.234 -8.898 1 94.75 105 ALA B C 1
ATOM 2127 O O . ALA B 1 105 ? -6.098 -13.086 -8.562 1 94.75 105 ALA B O 1
ATOM 2128 N N . PRO B 1 106 ? -7.074 -14.43 -10.086 1 96.5 106 PRO B N 1
ATOM 2129 C CA . PRO B 1 106 ? -7.27 -13.273 -10.961 1 96.5 106 PRO B CA 1
ATOM 2130 C C . PRO B 1 106 ? -8.156 -12.203 -10.336 1 96.5 106 PRO B C 1
ATOM 2132 O O . PRO B 1 106 ? -7.863 -11.008 -10.438 1 96.5 106 PRO B O 1
ATOM 2135 N N . ALA B 1 107 ? -9.219 -12.648 -9.719 1 95.38 107 ALA B N 1
ATOM 2136 C CA . ALA B 1 107 ? -10.125 -11.703 -9.07 1 95.38 107 ALA B CA 1
ATOM 2137 C C . ALA B 1 107 ? -9.453 -11.023 -7.887 1 95.38 107 ALA B C 1
ATOM 2139 O O . ALA B 1 107 ? -9.688 -9.844 -7.625 1 95.38 107 ALA B O 1
ATOM 2140 N N . ARG B 1 108 ? -8.664 -11.734 -7.242 1 94.56 108 ARG B N 1
ATOM 2141 C CA . ARG B 1 108 ? -7.938 -11.172 -6.109 1 94.56 108 ARG B CA 1
ATOM 2142 C C . ARG B 1 108 ? -6.93 -10.125 -6.566 1 94.56 108 ARG B C 1
ATOM 2144 O O . ARG B 1 108 ? -6.801 -9.062 -5.953 1 94.56 108 ARG B O 1
ATOM 2151 N N . LEU B 1 109 ? -6.219 -10.422 -7.586 1 95.62 109 LEU B N 1
ATOM 2152 C CA . LEU B 1 109 ? -5.266 -9.461 -8.133 1 95.62 109 LEU B CA 1
ATOM 2153 C C . LEU B 1 109 ? -5.973 -8.195 -8.602 1 95.62 109 LEU B C 1
ATOM 2155 O O . LEU B 1 109 ? -5.445 -7.094 -8.438 1 95.62 109 LEU B O 1
ATOM 2159 N N . GLU B 1 110 ? -7.121 -8.328 -9.141 1 95.56 110 GLU B N 1
ATOM 2160 C CA . GLU B 1 110 ? -7.91 -7.18 -9.57 1 95.56 110 GLU B CA 1
ATOM 2161 C C . GLU B 1 110 ? -8.32 -6.309 -8.383 1 95.56 110 GLU B C 1
ATOM 2163 O O . GLU B 1 110 ? -8.266 -5.082 -8.461 1 95.56 110 GLU B O 1
ATOM 2168 N N . ARG B 1 111 ? -8.727 -6.988 -7.379 1 93.56 111 ARG B N 1
ATOM 2169 C CA . ARG B 1 111 ? -9.102 -6.277 -6.16 1 93.56 111 ARG B CA 1
ATOM 2170 C C . ARG B 1 111 ? -7.914 -5.508 -5.59 1 93.56 111 ARG B C 1
ATOM 2172 O O . ARG B 1 111 ? -8.047 -4.34 -5.219 1 93.56 111 ARG B O 1
ATOM 2179 N N . MET B 1 112 ? -6.828 -6.141 -5.535 1 93.31 112 MET B N 1
ATOM 2180 C CA . MET B 1 112 ? -5.613 -5.504 -5.031 1 93.31 112 MET B CA 1
ATOM 2181 C C . MET B 1 112 ? -5.242 -4.293 -5.879 1 93.31 112 MET B C 1
ATOM 2183 O O . MET B 1 112 ? -4.859 -3.25 -5.348 1 93.31 112 MET B O 1
ATOM 2187 N N . GLU B 1 113 ? -5.336 -4.422 -7.137 1 95.62 113 GLU B N 1
ATOM 2188 C CA . GLU B 1 113 ? -5.031 -3.316 -8.039 1 95.62 113 GLU B CA 1
ATOM 2189 C C . GLU B 1 113 ? -5.973 -2.139 -7.805 1 95.62 113 GLU B C 1
ATOM 2191 O O . GLU B 1 113 ? -5.535 -0.986 -7.777 1 95.62 113 GLU B O 1
ATOM 2196 N N . ALA B 1 114 ? -7.234 -2.426 -7.66 1 95.12 114 ALA B N 1
ATOM 2197 C CA . ALA B 1 114 ? -8.211 -1.369 -7.41 1 95.12 114 ALA B CA 1
ATOM 2198 C C . ALA B 1 114 ? -7.906 -0.637 -6.105 1 95.12 114 ALA B C 1
ATOM 2200 O O . ALA B 1 114 ? -7.977 0.593 -6.047 1 95.12 114 ALA B O 1
ATOM 2201 N N . MET B 1 115 ? -7.512 -1.364 -5.137 1 93.88 115 MET B N 1
ATOM 2202 C CA . MET B 1 115 ? -7.207 -0.783 -3.83 1 93.88 115 MET B CA 1
ATOM 2203 C C . MET B 1 115 ? -5.949 0.076 -3.895 1 93.88 115 MET B C 1
ATOM 2205 O O . MET B 1 115 ? -5.934 1.2 -3.393 1 93.88 115 MET B O 1
ATOM 2209 N N . MET B 1 116 ? -4.992 -0.427 -4.523 1 95.44 116 MET B N 1
ATOM 2210 C CA . MET B 1 116 ? -3.748 0.324 -4.648 1 95.44 116 MET B CA 1
ATOM 2211 C C . MET B 1 116 ? -3.947 1.568 -5.508 1 95.44 116 MET B C 1
ATOM 2213 O O . MET B 1 116 ? -3.373 2.621 -5.227 1 95.44 116 MET B O 1
ATOM 2217 N N . SER B 1 117 ? -4.73 1.412 -6.539 1 96.69 117 SER B N 1
ATOM 2218 C CA . SER B 1 117 ? -5.016 2.553 -7.402 1 96.69 117 SER B CA 1
ATOM 2219 C C . SER B 1 117 ? -5.746 3.654 -6.637 1 96.69 117 SER B C 1
ATOM 2221 O O . SER B 1 117 ? -5.441 4.836 -6.801 1 96.69 117 SER B O 1
ATOM 2223 N N . ALA B 1 118 ? -6.645 3.25 -5.805 1 95.12 118 ALA B N 1
ATOM 2224 C CA . ALA B 1 118 ? -7.395 4.219 -5.012 1 95.12 118 ALA B CA 1
ATOM 2225 C C . ALA B 1 118 ? -6.484 4.957 -4.035 1 95.12 118 ALA B C 1
ATOM 2227 O O . ALA B 1 118 ? -6.574 6.176 -3.891 1 95.12 118 ALA B O 1
ATOM 2228 N N . ARG B 1 119 ? -5.594 4.266 -3.424 1 94.31 119 ARG B N 1
ATOM 2229 C CA . ARG B 1 119 ? -4.68 4.863 -2.457 1 94.31 119 ARG B CA 1
ATOM 2230 C C . ARG B 1 119 ? -3.715 5.828 -3.139 1 94.31 119 ARG B C 1
ATOM 2232 O O . ARG B 1 119 ? -3.461 6.922 -2.631 1 94.31 119 ARG B O 1
ATOM 2239 N N . LEU B 1 120 ? -3.26 5.398 -4.258 1 96.94 120 LEU B N 1
ATOM 2240 C CA . LEU B 1 120 ? -2.359 6.27 -5.008 1 96.94 120 LEU B CA 1
ATOM 2241 C C . LEU B 1 120 ? -3.08 7.531 -5.465 1 96.94 120 LEU B C 1
ATOM 2243 O O . LEU B 1 120 ? -2.527 8.633 -5.387 1 96.94 120 LEU B O 1
ATOM 2247 N N . ALA B 1 121 ? -4.289 7.355 -5.934 1 96.88 121 ALA B N 1
ATOM 2248 C CA . ALA B 1 121 ? -5.074 8.5 -6.387 1 96.88 121 ALA B CA 1
ATOM 2249 C C . ALA B 1 121 ? -5.312 9.484 -5.25 1 96.88 121 ALA B C 1
ATOM 2251 O O . ALA B 1 121 ? -5.27 10.703 -5.449 1 96.88 121 ALA B O 1
ATOM 2252 N N . GLN B 1 122 ? -5.508 8.992 -4.074 1 96.06 122 GLN B N 1
ATOM 2253 C CA . GLN B 1 122 ? -5.719 9.836 -2.902 1 96.06 122 GLN B CA 1
ATOM 2254 C C . GLN B 1 122 ? -4.484 10.68 -2.607 1 96.06 122 GLN B C 1
ATOM 2256 O O . GLN B 1 122 ? -4.59 11.891 -2.41 1 96.06 122 GLN B O 1
ATOM 2261 N N . LEU B 1 123 ? -3.391 10.031 -2.574 1 96.94 123 LEU B N 1
ATOM 2262 C CA . LEU B 1 123 ? -2.141 10.734 -2.301 1 96.94 123 LEU B CA 1
ATOM 2263 C C . LEU B 1 123 ? -1.867 11.789 -3.365 1 96.94 123 LEU B C 1
ATOM 2265 O O . LEU B 1 123 ? -1.482 12.914 -3.041 1 96.94 123 LEU B O 1
ATOM 2269 N N . GLN B 1 124 ? -2.131 11.438 -4.602 1 97.69 124 GLN B N 1
ATOM 2270 C CA . GLN B 1 124 ? -1.867 12.336 -5.715 1 97.69 124 GLN B CA 1
ATOM 2271 C C . GLN B 1 124 ? -2.791 13.555 -5.672 1 97.69 124 GLN B C 1
ATOM 2273 O O . GLN B 1 124 ? -2.414 14.641 -6.105 1 97.69 124 GLN B O 1
ATOM 2278 N N . GLN B 1 125 ? -3.895 13.359 -5.117 1 97.56 125 GLN B N 1
ATOM 2279 C CA . GLN B 1 125 ? -4.852 14.453 -5.016 1 97.56 125 GLN B CA 1
ATOM 2280 C C . GLN B 1 125 ? -4.477 15.414 -3.889 1 97.56 125 GLN B C 1
ATOM 2282 O O . GLN B 1 125 ? -4.684 16.625 -4 1 97.56 125 GLN B O 1
ATOM 2287 N N . VAL B 1 126 ? -3.836 14.906 -2.83 1 97.81 126 VAL B N 1
ATOM 2288 C CA . VAL B 1 126 ? -3.604 15.688 -1.618 1 97.81 126 VAL B CA 1
ATOM 2289 C C . VAL B 1 126 ? -2.223 16.328 -1.678 1 97.81 126 VAL B C 1
ATOM 2291 O O . VAL B 1 126 ? -2.027 17.438 -1.164 1 97.81 126 VAL B O 1
ATOM 2294 N N . ARG B 1 127 ? -1.263 15.711 -2.303 1 98.06 127 ARG B N 1
ATOM 2295 C CA . ARG B 1 127 ? 0.149 16.062 -2.18 1 98.06 127 ARG B CA 1
ATOM 2296 C C . ARG B 1 127 ? 0.406 17.484 -2.678 1 98.06 127 ARG B C 1
ATOM 2298 O O . ARG B 1 127 ? 1.083 18.266 -2.01 1 98.06 127 ARG B O 1
ATOM 2305 N N . PRO B 1 128 ? -0.156 17.906 -3.869 1 98.38 128 PRO B N 1
ATOM 2306 C CA . PRO B 1 128 ? 0.142 19.266 -4.32 1 98.38 128 PRO B CA 1
ATOM 2307 C C . PRO B 1 128 ? -0.341 20.328 -3.336 1 98.38 128 PRO B C 1
ATOM 2309 O O . PRO B 1 128 ? 0.384 21.281 -3.053 1 98.38 128 PRO B O 1
ATOM 2312 N N . ALA B 1 129 ? -1.501 20.141 -2.729 1 98.5 129 ALA B N 1
ATOM 2313 C CA . ALA B 1 129 ? -2.047 21.125 -1.795 1 98.5 129 ALA B CA 1
ATOM 2314 C C . ALA B 1 129 ? -1.304 21.094 -0.462 1 98.5 129 ALA B C 1
ATOM 2316 O O . ALA B 1 129 ? -1.119 22.125 0.183 1 98.5 129 ALA B O 1
ATOM 2317 N N . ALA B 1 130 ? -0.889 19.859 -0.034 1 98 130 ALA B N 1
ATOM 2318 C CA . ALA B 1 130 ? -0.089 19.734 1.182 1 98 130 ALA B CA 1
ATOM 2319 C C . ALA B 1 130 ? 1.256 20.438 1.029 1 98 130 ALA B C 1
ATOM 2321 O O . ALA B 1 130 ? 1.709 21.125 1.946 1 98 130 ALA B O 1
ATOM 2322 N N . THR B 1 131 ? 1.813 20.281 -0.144 1 98.38 131 THR B N 1
ATOM 2323 C CA . THR B 1 131 ? 3.096 20.922 -0.438 1 98.38 131 THR B CA 1
ATOM 2324 C C . THR B 1 131 ? 2.961 22.438 -0.448 1 98.38 131 THR B C 1
ATOM 2326 O O . THR B 1 131 ? 3.811 23.141 0.101 1 98.38 131 THR B O 1
ATOM 2329 N N . ASP B 1 132 ? 1.924 22.891 -1.025 1 98.62 132 ASP B N 1
ATOM 2330 C CA . ASP B 1 132 ? 1.663 24.328 -1.084 1 98.62 132 ASP B CA 1
ATOM 2331 C C . ASP B 1 132 ? 1.459 24.906 0.315 1 98.62 132 ASP B C 1
ATOM 2333 O O . ASP B 1 132 ? 2.027 25.938 0.65 1 98.62 132 ASP B O 1
ATOM 2337 N N . LEU B 1 133 ? 0.706 24.203 1.101 1 98.69 133 LEU B N 1
ATOM 2338 C CA . LEU B 1 133 ? 0.488 24.656 2.473 1 98.69 133 LEU B CA 1
ATOM 2339 C C . LEU B 1 133 ? 1.797 24.672 3.254 1 98.69 133 LEU B C 1
ATOM 2341 O O . LEU B 1 133 ? 2.113 25.656 3.928 1 98.69 133 LEU B O 1
ATOM 2345 N N . TYR B 1 134 ? 2.498 23.578 3.141 1 98.44 134 TYR B N 1
ATOM 2346 C CA . TYR B 1 134 ? 3.768 23.438 3.848 1 98.44 134 TYR B CA 1
ATOM 2347 C C . TYR B 1 134 ? 4.688 24.625 3.547 1 98.44 134 TYR B C 1
ATOM 2349 O O . TYR B 1 134 ? 5.359 25.141 4.445 1 98.44 134 TYR B O 1
ATOM 2357 N N . ALA B 1 135 ? 4.691 25.094 2.33 1 98.44 135 ALA B N 1
ATOM 2358 C CA . ALA B 1 135 ? 5.566 26.172 1.887 1 98.44 135 ALA B CA 1
ATOM 2359 C C . ALA B 1 135 ? 5.184 27.484 2.551 1 98.44 135 ALA B C 1
ATOM 2361 O O . ALA B 1 135 ? 6 28.406 2.645 1 98.44 135 ALA B O 1
ATOM 2362 N N . GLN B 1 136 ? 3.969 27.578 3.064 1 98.5 136 GLN B N 1
ATOM 2363 C CA . GLN B 1 136 ? 3.48 28.828 3.645 1 98.5 136 GLN B CA 1
ATOM 2364 C C . GLN B 1 136 ? 3.545 28.781 5.168 1 98.5 136 GLN B C 1
ATOM 2366 O O . GLN B 1 136 ? 3.283 29.797 5.832 1 98.5 136 GLN B O 1
ATOM 2371 N N . LEU B 1 137 ? 3.928 27.641 5.676 1 98.44 137 LEU B N 1
ATOM 2372 C CA . LEU B 1 137 ? 3.988 27.469 7.121 1 98.44 137 LEU B CA 1
ATOM 2373 C C . LEU B 1 137 ? 5.289 28.031 7.684 1 98.44 137 LEU B C 1
ATOM 2375 O O . LEU B 1 137 ? 6.312 28.047 6.988 1 98.44 137 LEU B O 1
ATOM 2379 N N . THR B 1 138 ? 5.199 28.531 8.977 1 98.19 138 THR B N 1
ATOM 2380 C CA . THR B 1 138 ? 6.426 28.875 9.68 1 98.19 138 THR B CA 1
ATOM 2381 C C . THR B 1 138 ? 7.234 27.625 10.023 1 98.19 138 THR B C 1
ATOM 2383 O O . THR B 1 138 ? 6.703 26.516 10.016 1 98.19 138 THR B O 1
ATOM 2386 N N . PRO B 1 139 ? 8.453 27.734 10.336 1 97.81 139 PRO B N 1
ATOM 2387 C CA . PRO B 1 139 ? 9.281 26.578 10.688 1 97.81 139 PRO B CA 1
ATOM 2388 C C . PRO B 1 139 ? 8.703 25.781 11.844 1 97.81 139 PRO B C 1
ATOM 2390 O O . PRO B 1 139 ? 8.742 24.547 11.828 1 97.81 139 PRO B O 1
ATOM 2393 N N . ASP B 1 140 ? 8.172 26.438 12.82 1 97.5 140 ASP B N 1
ATOM 2394 C CA . ASP B 1 140 ? 7.555 25.734 13.938 1 97.5 140 ASP B CA 1
ATOM 2395 C C . ASP B 1 140 ? 6.312 24.969 13.484 1 97.5 140 ASP B C 1
ATOM 2397 O O . ASP B 1 140 ? 6.074 23.844 13.938 1 97.5 140 ASP B O 1
ATOM 2401 N N . GLN B 1 141 ? 5.559 25.609 12.633 1 97.88 141 GLN B N 1
ATOM 2402 C CA . GLN B 1 141 ? 4.395 24.938 12.07 1 97.88 141 GLN B CA 1
ATOM 2403 C C . GLN B 1 141 ? 4.809 23.734 11.219 1 97.88 141 GLN B C 1
ATOM 2405 O O . GLN B 1 141 ? 4.145 22.703 11.234 1 97.88 141 GLN B O 1
ATOM 2410 N N . GLN B 1 142 ? 5.828 23.875 10.5 1 97.94 142 GLN B N 1
ATOM 2411 C CA . GLN B 1 142 ? 6.336 22.781 9.672 1 97.94 142 GLN B CA 1
ATOM 2412 C C . GLN B 1 142 ? 6.738 21.578 10.531 1 97.94 142 GLN B C 1
ATOM 2414 O O . GLN B 1 142 ? 6.449 20.438 10.18 1 97.94 142 GLN B O 1
ATOM 2419 N N . LYS B 1 143 ? 7.359 21.828 11.594 1 96.62 143 LYS B N 1
ATOM 2420 C CA . LYS B 1 143 ? 7.738 20.75 12.508 1 96.62 143 LYS B CA 1
ATOM 2421 C C . LYS B 1 143 ? 6.508 20.016 13.023 1 96.62 143 LYS B C 1
ATOM 2423 O O . LYS B 1 143 ? 6.527 18.781 13.148 1 96.62 143 LYS B O 1
ATOM 2428 N N . GLN B 1 144 ? 5.488 20.781 13.273 1 96.12 144 GLN B N 1
ATOM 2429 C CA . GLN B 1 144 ? 4.238 20.172 13.695 1 96.12 144 GLN B CA 1
ATOM 2430 C C . GLN B 1 144 ? 3.633 19.312 12.578 1 96.12 144 GLN B C 1
ATOM 2432 O O . GLN B 1 144 ? 3.146 18.219 12.828 1 96.12 144 GLN B O 1
ATOM 2437 N N . ALA B 1 145 ? 3.672 19.875 11.414 1 96.5 145 ALA B N 1
ATOM 2438 C CA . ALA B 1 145 ? 3.154 19.156 10.266 1 96.5 145 ALA B CA 1
ATOM 2439 C C . ALA B 1 145 ? 3.918 17.844 10.055 1 96.5 145 ALA B C 1
ATOM 2441 O O . ALA B 1 145 ? 3.322 16.812 9.75 1 96.5 145 ALA B O 1
ATOM 2442 N N . ASP B 1 146 ? 5.203 17.891 10.211 1 95.31 146 ASP B N 1
ATOM 2443 C CA . ASP B 1 146 ? 6.047 16.719 10.062 1 95.31 146 ASP B CA 1
ATOM 2444 C C . ASP B 1 146 ? 5.688 15.648 11.102 1 95.31 146 ASP B C 1
ATOM 2446 O O . ASP B 1 146 ? 5.676 14.461 10.789 1 95.31 146 ASP B O 1
ATOM 2450 N N . ARG B 1 147 ? 5.344 16.047 12.227 1 91.69 147 ARG B N 1
ATOM 2451 C CA . ARG B 1 147 ? 4.969 15.125 13.297 1 91.69 147 ARG B CA 1
ATOM 2452 C C . ARG B 1 147 ? 3.639 14.445 12.992 1 91.69 147 ARG B C 1
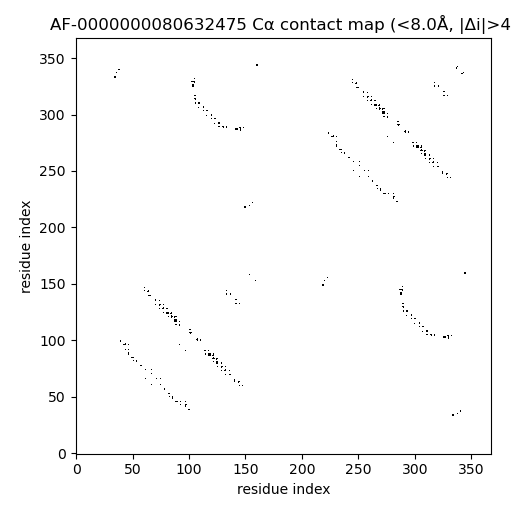ATOM 2454 O O . ARG B 1 147 ? 3.441 13.273 13.328 1 91.69 147 ARG B O 1
ATOM 2461 N N . PHE B 1 148 ? 2.828 15.172 12.398 1 88.31 148 PHE B N 1
ATOM 2462 C CA . PHE B 1 148 ? 1.536 14.609 12.023 1 88.31 148 PHE B CA 1
ATOM 2463 C C . PHE B 1 148 ? 1.711 13.461 11.031 1 88.31 148 PHE B C 1
ATOM 2465 O O . PHE B 1 148 ? 1.055 12.43 11.156 1 88.31 148 PHE B O 1
ATOM 2472 N N . LEU B 1 149 ? 2.514 13.695 10.039 1 84.06 149 LEU B N 1
ATOM 2473 C CA . LEU B 1 149 ? 2.732 12.688 9.00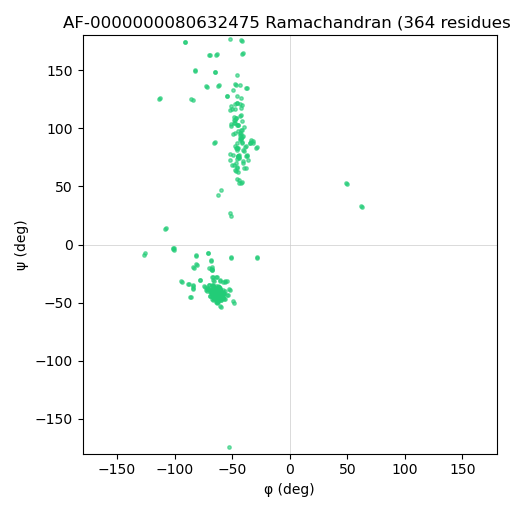8 1 84.06 149 LEU B CA 1
ATOM 2474 C C . LEU B 1 149 ? 3.439 11.469 9.586 1 84.06 149 LEU B C 1
ATOM 2476 O O . LEU B 1 149 ? 3.217 10.344 9.125 1 84.06 149 LEU B O 1
ATOM 2480 N N . ASP B 1 150 ? 4.266 11.664 10.562 1 77.75 150 ASP B N 1
ATOM 2481 C CA . ASP B 1 150 ? 4.957 10.562 11.219 1 77.75 150 ASP B CA 1
ATOM 2482 C C . ASP B 1 150 ? 3.967 9.648 11.938 1 77.75 150 ASP B C 1
ATOM 2484 O O . ASP B 1 150 ? 4.117 8.422 11.914 1 77.75 150 ASP B O 1
ATOM 2488 N N . ARG B 1 151 ? 3.033 10.219 12.484 1 72.81 151 ARG B N 1
ATOM 2489 C CA . ARG B 1 151 ? 2.031 9.445 13.211 1 72.81 151 ARG B CA 1
ATOM 2490 C C . ARG B 1 151 ? 1.14 8.664 12.25 1 72.81 151 ARG B C 1
ATOM 2492 O O . ARG B 1 151 ? 0.782 7.52 12.523 1 72.81 151 ARG B O 1
ATOM 2499 N N . ALA B 1 152 ? 0.878 9.289 11.227 1 64.75 152 ALA B N 1
ATOM 2500 C CA . ALA B 1 152 ? 0.053 8.633 10.211 1 64.75 152 ALA B CA 1
ATOM 2501 C C . ALA B 1 152 ? 0.78 7.441 9.602 1 64.75 152 ALA B C 1
ATOM 2503 O O . ALA B 1 152 ? 0.164 6.41 9.312 1 64.75 152 ALA B O 1
ATOM 2504 N N . GLY B 1 153 ? 2.025 7.578 9.414 1 60.06 153 GLY B N 1
ATOM 2505 C CA . GLY B 1 153 ? 2.83 6.492 8.875 1 60.06 153 GLY B CA 1
ATOM 2506 C C . GLY B 1 153 ? 3.055 5.371 9.875 1 60.06 153 GLY B C 1
ATOM 2507 O O . GLY B 1 153 ? 3.092 4.195 9.5 1 60.06 153 GLY B O 1
ATOM 2508 N N . HIS B 1 154 ? 3.277 5.762 11.141 1 56.41 154 HIS B N 1
ATOM 2509 C CA . HIS B 1 154 ? 3.502 4.797 12.211 1 56.41 154 HIS B CA 1
ATOM 2510 C C . HIS B 1 154 ? 2.234 3.998 12.5 1 56.41 154 HIS B C 1
ATOM 2512 O O . HIS B 1 154 ? 2.309 2.834 12.906 1 56.41 154 HIS B O 1
ATOM 2518 N N . GLY B 1 155 ? 1.211 4.695 12.492 1 48.47 155 GLY B N 1
ATOM 2519 C CA . GLY B 1 155 ? -0.029 3.967 12.703 1 48.47 155 GLY B CA 1
ATOM 2520 C C . GLY B 1 155 ? -0.248 2.857 11.695 1 48.47 155 GLY B C 1
ATOM 2521 O O . GLY B 1 155 ? -0.762 1.791 12.039 1 48.47 155 GLY B O 1
ATOM 2522 N N . MET B 1 156 ? 0.01 3.107 10.555 1 48.34 156 MET B N 1
ATOM 2523 C CA . MET B 1 156 ? -0.117 2.072 9.531 1 48.34 156 MET B CA 1
ATOM 2524 C C . MET B 1 156 ? 0.85 0.924 9.797 1 48.34 156 MET B C 1
ATOM 2526 O O . MET B 1 156 ? 0.506 -0.242 9.594 1 48.34 156 MET B O 1
ATOM 2530 N N . MET B 1 157 ? 1.995 1.223 10.156 1 43.16 157 MET B N 1
ATOM 2531 C CA . MET B 1 157 ? 3.021 0.222 10.43 1 43.16 157 MET B CA 1
ATOM 2532 C C . MET B 1 157 ? 2.934 -0.264 11.875 1 43.16 157 MET B C 1
ATOM 2534 O O . MET B 1 157 ? 3.414 -1.353 12.195 1 43.16 157 MET B O 1
ATOM 2538 N N . GLY B 1 158 ? 2.793 0.663 12.68 1 39.88 158 GLY B N 1
ATOM 2539 C CA . GLY B 1 158 ? 2.863 0.45 14.117 1 39.88 158 GLY B CA 1
ATOM 2540 C C . GLY B 1 158 ? 1.696 -0.353 14.656 1 39.88 158 GLY B C 1
ATOM 2541 O O . GLY B 1 158 ? 1.509 -0.442 15.875 1 39.88 158 GLY B O 1
ATOM 2542 N N . GLY B 1 159 ? 0.704 -0.44 13.773 1 38.78 159 GLY B N 1
ATOM 2543 C CA . GLY B 1 159 ? -0.295 -1.269 14.43 1 38.78 159 GLY B CA 1
ATOM 2544 C C . GLY B 1 159 ? 0.273 -2.561 14.984 1 38.78 159 GLY B C 1
ATOM 2545 O O . GLY B 1 159 ? -0.47 -3.506 15.258 1 38.78 159 GLY B O 1
ATOM 2546 N N . GLY B 1 160 ? 1.532 -2.887 14.617 1 35.44 160 GLY B N 1
ATOM 2547 C CA . GLY B 1 160 ? 2.047 -4.07 15.289 1 35.44 160 GLY B CA 1
ATOM 2548 C C . GLY B 1 160 ? 1.908 -4.012 16.797 1 35.44 160 GLY B C 1
ATOM 2549 O O . GLY B 1 160 ? 1.591 -2.961 17.359 1 35.44 160 GLY B O 1
ATOM 2550 N N . MET B 1 161 ? 2.359 -5.215 17.5 1 36.53 161 MET B N 1
ATOM 2551 C CA . MET B 1 161 ? 2.205 -5.703 18.859 1 36.53 161 MET B CA 1
ATOM 2552 C C . MET B 1 161 ? 2.803 -4.723 19.859 1 36.53 161 MET B C 1
ATOM 2554 O O . MET B 1 161 ? 4.02 -4.547 19.922 1 36.53 161 MET B O 1
ATOM 2558 N N . GLY B 1 162 ? 2.604 -3.416 19.875 1 34.56 162 GLY B N 1
ATOM 2559 C CA . GLY B 1 162 ? 2.977 -2.893 21.188 1 34.56 162 GLY B CA 1
ATOM 2560 C C . GLY B 1 162 ? 2.523 -3.775 22.328 1 34.56 162 GLY B C 1
ATOM 2561 O O . GLY B 1 162 ? 1.352 -3.756 22.703 1 34.56 162 GLY B O 1
ATOM 2562 N N . GLY B 1 163 ? 2.902 -5.043 22.25 1 33.44 163 GLY B N 1
ATOM 2563 C CA . GLY B 1 163 ? 2.605 -5.848 23.422 1 33.44 163 GLY B CA 1
ATOM 2564 C C . GLY B 1 163 ? 2.895 -5.133 24.719 1 33.44 163 GLY B C 1
ATOM 2565 O O . GLY B 1 163 ? 3.791 -4.289 24.797 1 33.44 163 GLY B O 1
ATOM 2566 N N . PRO B 1 164 ? 1.864 -4.824 25.422 1 34.72 164 PRO B N 1
ATOM 2567 C CA . PRO B 1 164 ? 2.102 -4.297 26.781 1 34.72 164 PRO B CA 1
ATOM 2568 C C . PRO B 1 164 ? 3.314 -4.93 27.453 1 34.72 164 PRO B C 1
ATOM 2570 O O . PRO B 1 164 ? 3.508 -6.145 27.359 1 34.72 164 PRO B O 1
ATOM 2573 N N . GLY B 1 165 ? 4.473 -4.43 27.281 1 34 165 GLY B N 1
ATOM 2574 C CA . GLY B 1 165 ? 5.543 -4.859 28.172 1 34 165 GLY B CA 1
ATOM 2575 C C . GLY B 1 165 ? 5.074 -5.145 29.578 1 34 165 GLY B C 1
ATOM 2576 O O . GLY B 1 165 ? 4.398 -4.316 30.188 1 34 165 GLY B O 1
ATOM 2577 N N . MET B 1 166 ? 4.613 -6.391 29.891 1 33.25 166 MET B N 1
ATOM 2578 C CA . MET B 1 166 ? 4.379 -6.852 31.266 1 33.25 166 MET B CA 1
ATOM 2579 C C . MET B 1 166 ? 5.441 -6.309 32.219 1 33.25 166 MET B C 1
ATOM 2581 O O . MET B 1 166 ? 6.625 -6.633 32.062 1 33.25 166 MET B O 1
ATOM 2585 N N . ARG B 1 167 ? 5.348 -5.023 32.594 1 34.34 167 ARG B N 1
ATOM 2586 C CA . ARG B 1 167 ? 6.141 -4.633 33.75 1 34.34 167 ARG B CA 1
ATOM 2587 C C . ARG B 1 167 ? 6 -5.652 34.906 1 34.34 167 ARG B C 1
ATOM 2589 O O . ARG B 1 167 ? 4.902 -5.855 35.406 1 34.34 167 ARG B O 1
ATOM 2596 N N . HIS B 1 168 ? 6.742 -6.797 34.875 1 32.94 168 HIS B N 1
ATOM 2597 C CA . HIS B 1 168 ? 6.871 -7.684 36.031 1 32.94 168 HIS B CA 1
ATOM 2598 C C . HIS B 1 168 ? 7.023 -6.891 37.312 1 32.94 168 HIS B C 1
ATOM 2600 O O . HIS B 1 168 ? 8.047 -6.238 37.531 1 32.94 168 HIS B O 1
ATOM 2606 N N . HIS B 1 169 ? 5.98 -6.246 37.781 1 36.03 169 HIS B N 1
ATOM 2607 C CA . HIS B 1 169 ? 5.988 -5.812 39.188 1 36.03 169 HIS B CA 1
ATOM 2608 C C . HIS B 1 169 ? 6.5 -6.918 40.094 1 36.03 169 HIS B C 1
ATOM 2610 O O . HIS B 1 169 ? 5.84 -7.949 40.281 1 36.03 169 HIS B O 1
ATOM 2616 N N . GLY B 1 170 ? 7.809 -7.23 40.156 1 35.75 170 GLY B N 1
ATOM 2617 C CA . GLY B 1 170 ? 8.398 -8.102 41.188 1 35.75 170 GLY B CA 1
ATOM 2618 C C . GLY B 1 170 ? 7.883 -7.82 42.562 1 35.75 170 GLY B C 1
ATOM 2619 O O . GLY B 1 170 ? 7.504 -6.691 42.875 1 35.75 170 GLY B O 1
ATOM 2620 N N . PRO B 1 171 ? 7.246 -8.805 43.281 1 40.22 171 PRO B N 1
ATOM 2621 C CA . PRO B 1 171 ? 6.719 -8.695 44.625 1 40.22 171 PRO B CA 1
ATOM 2622 C C . PRO B 1 171 ? 7.664 -7.953 45.562 1 40.22 171 PRO B C 1
ATOM 2624 O O . PRO B 1 171 ? 8.883 -8.086 45.438 1 40.22 171 PRO B O 1
ATOM 2627 N N . GLY B 1 172 ? 7.473 -6.637 45.844 1 36.75 172 GLY B N 1
ATOM 2628 C CA . GLY B 1 172 ? 8.242 -5.84 46.781 1 36.75 172 GLY B CA 1
ATOM 2629 C C . GLY B 1 172 ? 8.445 -6.535 48.125 1 36.75 172 GLY B C 1
ATOM 2630 O O . GLY B 1 172 ? 7.715 -7.469 48.469 1 36.75 172 GLY B O 1
ATOM 2631 N N . PRO B 1 173 ? 9.672 -6.461 48.688 1 42.22 173 PRO B N 1
ATOM 2632 C CA . PRO B 1 173 ? 10.125 -7.105 49.906 1 42.22 173 PRO B CA 1
ATOM 2633 C C . PRO B 1 173 ? 9.148 -6.922 51.062 1 42.22 173 PRO B C 1
ATOM 2635 O O . PRO B 1 173 ? 8.383 -5.953 51.094 1 42.22 173 PRO B O 1
ATOM 2638 N N . GLY B 1 174 ? 8.586 -8.031 51.688 1 37.97 174 GLY B N 1
ATOM 2639 C CA . GLY B 1 174 ? 7.707 -8.172 52.812 1 37.97 174 GLY B CA 1
ATOM 2640 C C . GLY B 1 174 ? 8.172 -7.387 54.031 1 37.97 174 GLY B C 1
ATOM 2641 O O . GLY B 1 174 ? 9.344 -7.023 54.125 1 37.97 174 GLY B O 1
ATOM 2642 N N . PRO B 1 175 ? 7.238 -6.652 54.656 1 42.62 175 PRO B N 1
ATOM 2643 C CA . PRO B 1 175 ? 7.535 -5.77 55.781 1 42.62 175 PRO B CA 1
ATOM 2644 C C . PRO B 1 175 ? 8.367 -6.453 56.844 1 42.62 175 PRO B C 1
ATOM 2646 O O . PRO B 1 175 ? 8.227 -7.664 57.062 1 42.62 175 PRO B O 1
ATOM 2649 N N . GLY B 1 176 ? 9.672 -6.184 56.969 1 37.94 176 GLY B N 1
ATOM 2650 C CA . GLY B 1 176 ? 10.578 -6.68 58 1 37.94 176 GLY B CA 1
ATOM 2651 C C . GLY B 1 176 ? 10.023 -6.547 59.406 1 37.94 176 GLY B C 1
ATOM 2652 O O . GLY B 1 176 ? 9.086 -5.785 59.625 1 37.94 176 GLY B O 1
ATOM 2653 N N . PRO B 1 177 ? 10.227 -7.621 60.25 1 43.38 177 PRO B N 1
ATOM 2654 C CA . PRO B 1 177 ? 9.703 -7.805 61.625 1 43.38 177 PRO B CA 1
ATOM 2655 C C . PRO B 1 177 ? 9.922 -6.582 62.5 1 43.38 177 PRO B C 1
ATOM 2657 O O . PRO B 1 177 ? 10.906 -5.863 62.344 1 43.38 177 PRO B O 1
ATOM 2660 N N . ASP B 1 178 ? 8.844 -5.852 62.844 1 37.97 178 ASP B N 1
ATOM 2661 C CA . ASP B 1 178 ? 8.805 -4.719 63.781 1 37.97 178 ASP B CA 1
ATOM 2662 C C . ASP B 1 178 ? 9.562 -5.035 65.062 1 37.97 178 ASP B C 1
ATOM 2664 O O . ASP B 1 178 ? 9.391 -6.105 65.625 1 37.97 178 ASP B O 1
ATOM 2668 N N . LYS B 1 179 ? 10.758 -4.379 65.25 1 39.38 179 LYS B N 1
ATOM 2669 C CA . LYS B 1 179 ? 11.617 -4.363 66.375 1 39.38 179 LYS B CA 1
ATOM 2670 C C . LYS B 1 179 ? 10.82 -4.074 67.688 1 39.38 179 LYS B C 1
ATOM 2672 O O . LYS B 1 179 ? 10.016 -3.137 67.688 1 39.38 179 LYS B O 1
ATOM 2677 N N . GLY B 1 180 ? 10.617 -5.078 68.562 1 40.38 180 GLY B N 1
ATOM 2678 C CA . GLY B 1 180 ? 10.062 -5.105 69.938 1 40.38 180 GLY B CA 1
ATOM 2679 C C . GLY B 1 180 ? 10.547 -3.961 70.812 1 40.38 180 GLY B C 1
ATOM 2680 O O . GLY B 1 180 ? 11.672 -3.49 70.625 1 40.38 180 GLY B O 1
ATOM 2681 N N . PRO B 1 181 ? 9.672 -2.992 71.062 1 42.38 181 PRO B N 1
ATOM 2682 C CA . PRO B 1 181 ? 10.039 -1.894 71.938 1 42.38 181 PRO B CA 1
ATOM 2683 C C . PRO B 1 181 ? 10.82 -2.369 73.188 1 42.38 181 PRO B C 1
ATOM 2685 O O . PRO B 1 181 ? 10.695 -3.527 73.562 1 42.38 181 PRO B O 1
ATOM 2688 N N . ARG B 1 182 ? 12.094 -1.91 73.312 1 38.75 182 ARG B N 1
ATOM 2689 C CA . ARG B 1 182 ? 12.914 -2.025 74.5 1 38.75 182 ARG B CA 1
ATOM 2690 C C . ARG B 1 182 ? 12.125 -1.638 75.75 1 38.75 182 ARG B C 1
ATOM 2692 O O . ARG B 1 182 ? 11.391 -0.646 75.75 1 38.75 182 ARG B O 1
ATOM 2699 N N . GLY B 1 183 ? 11.664 -2.576 76.562 1 36.38 183 GLY B N 1
ATOM 2700 C CA . GLY B 1 183 ? 11.078 -2.502 77.875 1 36.38 183 GLY B CA 1
ATOM 2701 C C . GLY B 1 183 ? 11.844 -1.6 78.812 1 36.38 183 GLY B C 1
ATOM 2702 O O . GLY B 1 183 ? 12.945 -1.944 79.25 1 36.38 183 GLY B O 1
ATOM 2703 N N . GLY B 1 184 ? 12.148 -0.226 78.562 1 28.91 184 GLY B N 1
ATOM 2704 C CA . GLY B 1 184 ? 12.203 0.446 79.875 1 28.91 184 GLY B CA 1
ATOM 2705 C C . GLY B 1 184 ? 10.859 0.5 80.562 1 28.91 184 GLY B C 1
ATOM 2706 O O . GLY B 1 184 ? 9.82 0.32 79.938 1 28.91 184 GLY B O 1
#

Secondary structure (DSSP, 8-state):
----------------------------TT---SS-HHHHHHHHHHHTTHHHHHHHHHHHHHHHHT--GGGHHHHHHHHHHHHHTHHHHHHHHHHHTT-PPPSSHHHHHHHHHHHHHHHHHHHHHHHHHHHHHHHHS-HHHHHHHHHHHHHHHHHHHTTS------------------------/----------------------------TT---SS-HHHHHHHHHHHTTHHHHHHHHHHHHHHHHT--GGGHHHHHHHHHHHHHTHHHHHHHHHHHTTSPPPSSHHHHHHHHHHHHHHHHHHHHHHHHHHHHHHHHS-HHHHHHHHHHHHHHHHHHHTTS-----------PPP----------

pLDDT: mean 71.41, std 28.45, range [27.3, 98.75]

Nearest PDB structures (foldseek):
  8dt0-assembly1_A  TM=4.990E-01  e=5.913E-01  synthetic construct
  7eo2-assembly1_A  TM=3.557E-01  e=5.894E+00  Homo sapiens
  8hhl-assembly1_A  TM=2.882E-01  e=3.536E+00  Mycolicibacterium mucogenicum
  8dt0-assembly1_A  TM=4.991E-01  e=3.112E-01  synthetic construct
  8hhl-assembly1_A  TM=2.882E-01  e=2.551E+00  Mycolicibacterium mucogenicum

Radius of gyration: 30.57 Å; Cα contacts (8 Å, |Δi|>4): 204; chains: 2; bounding box: 50×118×103 Å

Foldseek 3Di:
DPDPPPPPPPPPPPPPPPPPPPPPPPPDDPPPPDVNCPVLVVLLVCQPCVVVVLVVLLVVLCVQLVQDPVLVVLSVQLSVLLNVLCVLSNVLCVVPNPPDQDPDPVSNVVNVVSVVVSVVSSCVSNVVSVVVSLVVGDPVSNVVVVVSVVVVVCVVVVVPCPPPPPPPPPDPDDDPDDDPDPPD/DPDPPPPPPPPPPPPPPPPPPPPPPPPDDPPPPDVNCPVLVVLLVCQPCVVVVLVVVLVVLCVQLVQDPVLVVLSVQLSVLLNVLCVLSNVLCVVPNPPDQDPDPVSNVVNVVSVVVSVVSSCVSNVVSVVVSLVVGDPVSNVVVVVSVVVVVCVVVVVPCPPPPPPPPPDPDDDPDPDPPDDD

Sequence (368 aa):
MKRAMMTTAALVLGLGLAVPVFAQQQPGPGAGPGPGPDGGRHFSRMCEDQDARLAGMLAYAEKKLNITDQQRAAWTKFADAAKASQKPTQDLCAKYKDQPMPAAAPARLERMEAMMSARLAQLQQVRPAATDLYAQLTPDQQKQADRFLDRAGHGMMGGGMGGPGMRHHGPGPGPGPDKGPRGGMKRAMMTTAALVLGLGLAVPVFAQQQPGPGAGPGPGPDGGRHFSRMCEDQDARLAGMLAYAEKKLNITDQQRAAWTKFADAAKASQKPTQDLCAKYKDQPMPAAAPARLERMEAMMSARLAQLQQVRPAATDLYAQLTPDQQKQADRFLDRAGHGMMGGGMGGPGMRHHGPGPGPGPDKGPRGG

Organism: NCBI:txid1064539